Protein AF-A0A558H115-F1 (afdb_monomer)

InterPro domains:
  IPR007361 Domain of unknown function DUF427 [PF04248] (95-184)
  IPR038694 Superfamily of unknown function DUF427 [G3DSA:2.170.150.40] (82-189)

Radius of gyration: 27.38 Å; Cα contacts (8 Å, |Δi|>4): 405; chains: 1; bounding box: 115×67×37 Å

Nearest PDB structures (foldseek):
  3djm-assembly5_E  TM=9.074E-01  e=3.655E-09  Cereibacter sphaeroides 2.4.1
  5gkj-assembly1_B  TM=3.722E-01  e=6.200E+00  Thermococcus kodakarensis KOD1

pLDDT: mean 78.93, std 26.95, range [27.59, 98.88]

Organism: Paenarthrobacter nitroguajacolicus (NCBI:txid211146)

Solvent-accessible surface area (backbone atoms only — not comparable to full-atom values): 13847 Å² total; per-residue (Å²): 141,81,89,83,86,80,84,78,80,85,76,84,80,79,87,88,78,82,79,85,76,85,80,78,86,78,71,99,78,80,74,89,84,79,84,89,77,86,86,82,83,88,83,85,88,78,83,86,71,83,76,76,79,77,76,82,82,71,75,78,73,63,75,75,78,77,71,49,82,59,57,96,86,40,44,37,21,76,74,34,43,83,75,65,46,76,40,83,42,66,61,40,36,41,32,28,30,54,94,34,80,43,30,64,38,44,62,34,34,33,39,32,31,53,33,36,47,40,29,56,29,33,43,61,85,41,40,47,90,77,25,73,38,81,45,90,68,71,50,81,42,99,72,46,31,51,31,40,32,16,26,36,38,34,72,93,40,72,31,75,68,30,28,36,29,25,80,62,33,28,90,92,36,58,86,42,38,67,22,38,29,51,35,47,80,64,41,77,41,35,25,53,68,83,42,72,48,42,50,38,44,55,97,84,51,45,17,47,34,47,96,42,56,34,40,67,56,52,48,43,90,91,36,81,79,114

Sequence (226 aa):
MTSYSGSFPPGPEPPGRSGTPAIATRNPHDVDGTPGGPAPTSIPGRRWHHGVMVSLSGFPRSKRPHRIPPEPGQESVWDYPRPPRVEARSERILVRLGGHVIADTVDSVRVLETSHPPVYYLPFDAFAPGVLVPVDGATFCEYKGMAGYFDVAAGGLVASRAGWTYPEPSRGFEALRIRVALYPGRMDSCEVDGEQVTPQDGNFYGGWITRNIVGPFKGAPDTAGW

Secondary structure (DSSP, 8-state):
------PPPPPPPPPP---PPPPP---TT-PPP-PPPPP---------PPPP------SPPP----PPPPPTT-EETTSS-SS-EEEEE-SPEEEEETTEEEEEES-EEEEEETTEEEEEEEEGGGBPTTSEEEEEEEEEETTTEEEEEEEEEETTEEEEEEEEE-SSPPTT-GGGTTEEEE-GGGSSEEEETTEEPEEPSSSS---EE-TTEE-PPTTSTT-TT-

Structure (mmCIF, N/CA/C/O backbone):
data_AF-A0A558H115-F1
#
_entry.id   AF-A0A558H115-F1
#
loop_
_atom_site.group_PDB
_atom_site.id
_atom_site.type_symbol
_atom_site.label_atom_id
_atom_site.label_alt_id
_atom_site.label_comp_id
_atom_site.label_asym_id
_atom_site.label_entity_id
_atom_site.label_seq_id
_atom_site.pdbx_PDB_ins_code
_atom_site.Cartn_x
_atom_site.Cartn_y
_atom_site.Cartn_z
_atom_site.occupancy
_atom_site.B_iso_or_equiv
_atom_site.auth_seq_id
_atom_site.auth_comp_id
_atom_site.auth_asym_id
_atom_site.auth_atom_id
_atom_site.pdbx_PDB_model_num
ATOM 1 N N . MET A 1 1 ? -61.287 25.609 2.370 1.00 48.94 1 MET A N 1
ATOM 2 C CA . MET A 1 1 ? -60.105 25.838 1.512 1.00 48.94 1 MET A CA 1
ATOM 3 C C . MET A 1 1 ? -59.528 27.174 1.927 1.00 48.94 1 MET A C 1
ATOM 5 O O . MET A 1 1 ? -60.053 28.202 1.528 1.00 48.94 1 MET A O 1
ATOM 9 N N . THR A 1 2 ? -58.545 27.146 2.822 1.00 39.09 2 THR A N 1
ATOM 10 C CA . THR A 1 2 ? -57.959 28.351 3.415 1.00 39.09 2 THR A CA 1
ATOM 11 C C . THR A 1 2 ? -56.456 28.248 3.224 1.00 39.09 2 THR A C 1
ATOM 13 O O . THR A 1 2 ? -55.817 27.337 3.741 1.00 39.09 2 THR A O 1
ATOM 16 N N . SER A 1 3 ? -55.936 29.133 2.387 1.00 36.47 3 SER A N 1
ATOM 17 C CA . SER A 1 3 ? -54.528 29.326 2.061 1.00 36.47 3 SER A CA 1
ATOM 18 C C . SER A 1 3 ? -53.758 29.843 3.278 1.00 36.47 3 SER A C 1
ATOM 20 O O . SER A 1 3 ? -54.146 30.855 3.859 1.00 36.47 3 SER A O 1
ATOM 22 N N . TYR A 1 4 ? -52.664 29.168 3.640 1.00 34.19 4 TYR A N 1
ATOM 23 C CA . TYR A 1 4 ? -51.688 29.663 4.610 1.00 34.19 4 TYR A CA 1
ATOM 24 C C . TYR A 1 4 ? -50.372 29.945 3.885 1.00 34.19 4 TYR A C 1
ATOM 26 O O . TYR A 1 4 ? -49.637 29.036 3.501 1.00 34.19 4 TYR A O 1
ATOM 34 N N . SER A 1 5 ? -50.127 31.230 3.653 1.00 40.84 5 SER A N 1
ATOM 35 C CA . SER A 1 5 ? -48.890 31.786 3.115 1.00 40.84 5 SER A CA 1
ATOM 36 C C . SER A 1 5 ? -47.938 32.018 4.289 1.00 40.84 5 SER A C 1
ATOM 38 O O . SER A 1 5 ? -48.136 32.949 5.065 1.00 40.84 5 SER A O 1
ATOM 40 N N . GLY A 1 6 ? -46.937 31.154 4.456 1.00 35.00 6 GLY A N 1
ATOM 41 C CA . GLY A 1 6 ? -45.891 31.301 5.469 1.00 35.00 6 GLY A CA 1
ATOM 42 C C . GLY A 1 6 ? -44.573 31.721 4.829 1.00 35.00 6 GLY A C 1
ATOM 43 O O . GLY A 1 6 ? -43.848 30.878 4.308 1.00 35.00 6 GLY A O 1
ATOM 44 N N . SER A 1 7 ? -44.276 33.019 4.860 1.00 38.06 7 SER A N 1
ATOM 45 C CA . SER A 1 7 ? -42.970 33.580 4.506 1.00 38.06 7 SER A CA 1
ATOM 46 C C . SER A 1 7 ? -41.971 33.316 5.636 1.00 38.06 7 SER A C 1
ATOM 48 O O . SER A 1 7 ? -42.200 33.733 6.770 1.00 38.06 7 SER A O 1
ATOM 50 N N . PHE A 1 8 ? -40.860 32.645 5.334 1.00 39.16 8 PHE A N 1
ATOM 51 C CA . PHE A 1 8 ? -39.723 32.516 6.251 1.00 39.16 8 PHE A CA 1
ATOM 52 C C . PHE A 1 8 ? -38.853 33.787 6.202 1.00 39.16 8 PHE A C 1
ATOM 54 O O . PHE A 1 8 ? -38.634 34.319 5.110 1.00 39.16 8 PHE A O 1
ATOM 61 N N . PRO A 1 9 ? -38.339 34.288 7.341 1.00 39.78 9 PRO A N 1
ATOM 62 C CA . PRO A 1 9 ? -37.376 35.386 7.345 1.00 39.78 9 PRO A CA 1
ATOM 63 C C . PRO A 1 9 ? -36.003 34.914 6.826 1.00 39.78 9 PRO A C 1
ATOM 65 O O . PRO A 1 9 ? -35.629 33.762 7.066 1.00 39.78 9 PRO A O 1
ATOM 68 N N . PRO A 1 10 ? -35.227 35.775 6.138 1.00 42.84 10 PRO A N 1
ATOM 69 C CA . PRO A 1 10 ? -33.871 35.431 5.725 1.00 42.84 10 PRO A CA 1
ATOM 70 C C . PRO A 1 10 ? -32.965 35.258 6.952 1.00 42.84 10 PRO A C 1
ATOM 72 O O . PRO A 1 10 ? -32.992 36.065 7.882 1.00 42.84 10 PRO A O 1
ATOM 75 N N . GLY A 1 11 ? -32.174 34.182 6.952 1.00 38.16 11 GLY A N 1
ATOM 76 C CA . GLY A 1 11 ? -31.126 33.952 7.946 1.00 38.16 11 GLY A CA 1
ATOM 77 C C . GLY A 1 11 ? -30.010 35.004 7.851 1.00 38.16 11 GLY A C 1
ATOM 78 O O . GLY A 1 11 ? -29.878 35.663 6.818 1.00 38.16 11 GLY A O 1
ATOM 79 N N . PRO A 1 12 ? -29.217 35.193 8.919 1.00 40.44 12 PRO A N 1
ATOM 80 C CA . PRO A 1 12 ? -28.182 36.221 8.951 1.00 40.44 12 PRO A CA 1
ATOM 81 C C . PRO A 1 12 ? -27.082 35.950 7.914 1.00 40.44 12 PRO A C 1
ATOM 83 O O . PRO A 1 12 ? -26.610 34.820 7.777 1.00 40.44 12 PRO A O 1
ATOM 86 N N . GLU A 1 13 ? -26.664 37.003 7.205 1.00 40.25 13 GLU A N 1
ATOM 87 C CA . GLU A 1 13 ? -25.504 36.974 6.310 1.00 40.25 13 GLU A CA 1
ATOM 88 C C . GLU A 1 13 ? -24.218 36.600 7.071 1.00 40.25 13 GLU A C 1
ATOM 90 O O . GLU A 1 13 ? -24.002 37.069 8.195 1.00 40.25 13 GLU A O 1
ATOM 95 N N . PRO A 1 14 ? -23.325 35.794 6.468 1.00 41.41 14 PRO A N 1
ATOM 96 C CA . PRO A 1 14 ? -22.021 35.521 7.048 1.00 41.41 14 PRO A CA 1
ATOM 97 C C . PRO A 1 14 ? -21.125 36.772 6.982 1.00 41.41 14 PRO A C 1
ATOM 99 O O . PRO A 1 14 ? -21.129 37.488 5.977 1.00 41.41 14 PRO A O 1
ATOM 102 N N . PRO A 1 15 ? -20.306 37.041 8.014 1.00 39.84 15 PRO A N 1
ATOM 103 C CA . PRO A 1 15 ? -19.400 38.179 8.001 1.00 39.84 15 PRO A CA 1
ATOM 104 C C . PRO A 1 15 ? -18.315 38.002 6.932 1.00 39.84 15 PRO A C 1
ATOM 106 O O . PRO A 1 15 ? -17.507 37.075 6.979 1.00 39.84 15 PRO A O 1
ATOM 109 N N . GLY A 1 16 ? -18.265 38.944 5.991 1.00 35.97 16 GLY A N 1
ATOM 110 C CA . GLY A 1 16 ? -17.151 39.098 5.066 1.00 35.97 16 GLY A CA 1
ATOM 111 C C . GLY A 1 16 ? -15.905 39.626 5.775 1.00 35.97 16 GLY A C 1
ATOM 112 O O . GLY A 1 16 ? -15.948 40.687 6.396 1.00 35.97 16 GLY A O 1
ATOM 113 N N . ARG A 1 17 ? -14.786 38.904 5.648 1.00 34.62 17 ARG A N 1
ATOM 114 C CA . ARG A 1 17 ? -13.409 39.375 5.893 1.00 34.62 17 ARG A CA 1
ATOM 115 C C . ARG A 1 17 ? -12.468 38.551 5.011 1.00 34.62 17 ARG A C 1
ATOM 117 O O . ARG A 1 17 ? -12.425 37.336 5.120 1.00 34.62 17 ARG A O 1
ATOM 124 N N . SER A 1 18 ? -11.953 39.130 3.930 1.00 30.75 18 SER A N 1
ATOM 125 C CA . SER A 1 18 ? -10.760 39.991 3.859 1.00 30.75 18 SER A CA 1
ATOM 126 C C . SER A 1 18 ? -9.456 39.188 3.810 1.00 30.75 18 SER A C 1
ATOM 128 O O . SER A 1 18 ? -9.017 38.666 4.827 1.00 30.75 18 SER A O 1
ATOM 130 N N . GLY A 1 19 ? -8.832 39.189 2.628 1.00 28.88 19 GLY A N 1
ATOM 131 C CA . GLY A 1 19 ? -7.385 39.084 2.427 1.00 28.88 19 GLY A CA 1
ATOM 132 C C . GLY A 1 19 ? -6.728 37.766 2.825 1.00 28.88 19 GLY A C 1
ATOM 133 O O . GLY A 1 19 ? -6.305 37.597 3.960 1.00 28.88 19 GLY A O 1
ATOM 134 N N . THR A 1 20 ? -6.529 36.878 1.855 1.00 29.03 20 THR A N 1
ATOM 135 C CA . THR A 1 20 ? -5.533 35.805 1.942 1.00 29.03 20 THR A CA 1
ATOM 136 C C . THR A 1 20 ? -4.138 36.435 2.048 1.00 29.03 20 THR A C 1
ATOM 138 O O . THR A 1 20 ? -3.739 37.136 1.114 1.00 29.03 20 THR A O 1
ATOM 141 N N . PRO A 1 21 ? -3.355 36.224 3.120 1.00 28.52 21 PRO A N 1
ATOM 142 C CA . PRO A 1 21 ? -1.929 36.476 3.037 1.00 28.52 21 PRO A CA 1
ATOM 143 C C . PRO A 1 21 ? -1.299 35.321 2.247 1.00 28.52 21 PRO A C 1
ATOM 145 O O . PRO A 1 21 ? -1.552 34.149 2.522 1.00 28.52 21 PRO A O 1
ATOM 148 N N . ALA A 1 22 ? -0.501 35.655 1.236 1.00 31.16 22 ALA A N 1
ATOM 149 C CA . ALA A 1 22 ? 0.328 34.696 0.520 1.00 31.16 22 ALA A CA 1
ATOM 150 C C . ALA A 1 22 ? 1.252 33.976 1.519 1.00 31.16 22 ALA A C 1
ATOM 152 O O . ALA A 1 22 ? 2.079 34.614 2.171 1.00 31.16 22 ALA A O 1
ATOM 153 N N . ILE A 1 23 ? 1.103 32.656 1.660 1.00 29.67 23 ILE A N 1
ATOM 154 C CA . ILE A 1 23 ? 2.006 31.840 2.475 1.00 29.67 23 ILE A CA 1
ATOM 155 C C . ILE A 1 23 ? 3.185 31.428 1.599 1.00 29.67 23 ILE A C 1
ATOM 157 O O . ILE A 1 23 ? 3.039 30.741 0.591 1.00 29.67 23 ILE A O 1
ATOM 161 N N . ALA A 1 24 ? 4.357 31.909 2.002 1.00 27.62 24 ALA A N 1
ATOM 162 C CA . ALA A 1 24 ? 5.639 31.659 1.377 1.00 27.62 24 ALA A CA 1
ATOM 163 C C . ALA A 1 24 ? 6.012 30.167 1.415 1.00 27.62 24 ALA A C 1
ATOM 165 O O . ALA A 1 24 ? 6.112 29.557 2.480 1.00 27.62 24 ALA A O 1
ATOM 166 N N . THR A 1 25 ? 6.300 29.605 0.243 1.00 32.50 25 THR A N 1
ATOM 167 C CA . THR A 1 25 ? 7.155 28.426 0.070 1.00 32.50 25 THR A CA 1
ATOM 168 C C . THR A 1 25 ? 8.504 28.680 0.741 1.00 32.50 25 THR A C 1
ATOM 170 O O . THR A 1 25 ? 9.265 29.532 0.287 1.00 32.50 25 THR A O 1
ATOM 173 N N . ARG A 1 26 ? 8.822 27.941 1.809 1.00 31.78 26 ARG A N 1
ATOM 174 C CA . ARG A 1 26 ? 10.190 27.859 2.338 1.00 31.78 26 ARG A CA 1
ATOM 175 C C . ARG A 1 26 ? 10.886 26.635 1.750 1.00 31.78 26 ARG A C 1
ATOM 177 O O . ARG A 1 26 ? 10.450 25.507 1.960 1.00 31.78 26 ARG A O 1
ATOM 184 N N . ASN A 1 27 ? 11.961 26.890 1.006 1.00 35.19 27 ASN A N 1
ATOM 185 C CA . ASN A 1 27 ? 12.917 25.886 0.550 1.00 35.19 27 ASN A CA 1
ATOM 186 C C . ASN A 1 27 ? 13.790 25.436 1.739 1.00 35.19 27 ASN A C 1
ATOM 188 O O . ASN A 1 27 ? 14.220 26.295 2.506 1.00 35.19 27 ASN A O 1
ATOM 192 N N . PRO A 1 28 ? 14.145 24.148 1.893 1.00 34.62 28 PRO A N 1
ATOM 193 C CA . PRO A 1 28 ? 14.955 23.674 3.024 1.00 34.62 28 PRO A CA 1
ATOM 194 C C . PRO A 1 28 ? 16.463 23.999 2.934 1.00 34.62 28 PRO A C 1
ATOM 196 O O . PRO A 1 28 ? 17.271 23.305 3.546 1.00 34.62 28 PRO A O 1
ATOM 199 N N . HIS A 1 29 ? 16.866 25.021 2.173 1.00 35.56 29 HIS A N 1
ATOM 200 C CA . HIS A 1 29 ? 18.277 25.366 1.937 1.00 35.56 29 HIS A CA 1
ATOM 201 C C . HIS A 1 29 ? 18.669 26.783 2.384 1.00 35.56 29 HIS A C 1
ATOM 203 O O . HIS A 1 29 ? 19.666 27.311 1.901 1.00 35.56 29 HIS A O 1
ATOM 209 N N . ASP A 1 30 ? 17.948 27.378 3.333 1.00 29.89 30 ASP A N 1
ATOM 210 C CA . ASP A 1 30 ? 18.395 28.616 3.977 1.00 29.89 30 ASP A CA 1
ATOM 211 C C . ASP A 1 30 ? 19.167 28.285 5.261 1.00 29.89 30 ASP A C 1
ATOM 213 O O . ASP A 1 30 ? 18.592 27.965 6.300 1.00 29.89 30 ASP A O 1
ATOM 217 N N . VAL A 1 31 ? 20.496 28.325 5.154 1.00 39.00 31 VAL A N 1
ATOM 218 C CA . VAL A 1 31 ? 21.422 28.381 6.290 1.00 39.00 31 VAL A CA 1
ATOM 219 C C . VAL A 1 31 ? 21.625 29.841 6.694 1.00 39.00 31 VAL A C 1
ATOM 221 O O . VAL A 1 31 ? 21.874 30.697 5.845 1.00 39.00 31 VAL A O 1
ATOM 224 N N . ASP A 1 32 ? 21.501 30.110 7.994 1.00 33.31 32 ASP A N 1
ATOM 225 C CA . ASP A 1 32 ? 21.563 31.438 8.608 1.00 33.31 32 ASP A CA 1
ATOM 226 C C . ASP A 1 32 ? 22.822 32.230 8.209 1.00 33.31 32 ASP A C 1
ATOM 228 O O . ASP A 1 32 ? 23.958 31.826 8.469 1.00 33.31 32 ASP A O 1
ATOM 232 N N . GLY A 1 33 ? 22.603 33.400 7.605 1.00 27.59 33 GLY A N 1
ATOM 233 C CA . GLY A 1 33 ? 23.625 34.414 7.372 1.00 27.59 33 GLY A CA 1
ATOM 234 C C . GLY A 1 33 ? 23.664 35.426 8.517 1.00 27.59 33 GLY A C 1
ATOM 235 O O . GLY A 1 33 ? 22.673 36.101 8.786 1.00 27.59 33 GLY A O 1
ATOM 236 N N . THR A 1 34 ? 24.832 35.586 9.138 1.00 31.80 34 THR A N 1
ATOM 237 C CA . THR A 1 34 ? 25.137 36.673 10.090 1.00 31.80 34 THR A CA 1
ATOM 238 C C . THR A 1 34 ? 26.220 37.578 9.463 1.00 31.80 34 THR A C 1
ATOM 240 O O . THR A 1 34 ? 27.057 37.074 8.711 1.00 31.80 34 THR A O 1
ATOM 243 N N . PRO A 1 35 ? 26.184 38.913 9.676 1.00 33.00 35 PRO A N 1
ATOM 244 C CA . PRO A 1 35 ? 26.518 39.911 8.657 1.00 33.00 35 PRO A CA 1
ATOM 245 C C . PRO A 1 35 ? 28.004 40.238 8.479 1.00 33.00 35 PRO A C 1
ATOM 247 O O . PRO A 1 35 ? 28.828 40.072 9.376 1.00 33.00 35 PRO A O 1
ATOM 250 N N . GLY A 1 36 ? 28.301 40.801 7.304 1.00 28.88 36 GLY A N 1
ATOM 251 C CA . GLY A 1 36 ? 29.613 41.294 6.900 1.00 28.88 36 GLY A CA 1
ATOM 252 C C . GLY A 1 36 ? 30.160 42.438 7.760 1.00 28.88 36 GLY A C 1
ATOM 253 O O . GLY A 1 36 ? 29.479 43.427 8.026 1.00 28.88 36 GLY A O 1
ATOM 254 N N . GLY A 1 37 ? 31.437 42.306 8.124 1.00 29.92 37 GLY A N 1
ATOM 255 C CA . GLY A 1 37 ? 32.322 43.395 8.542 1.00 29.92 37 GLY A CA 1
ATOM 256 C C . GLY A 1 37 ? 33.277 43.790 7.401 1.00 29.92 37 GLY A C 1
ATOM 257 O O . GLY A 1 37 ? 33.509 42.983 6.497 1.00 29.92 37 GLY A O 1
ATOM 258 N N . PRO A 1 38 ? 33.807 45.027 7.392 1.00 33.84 38 PRO A N 1
ATOM 259 C CA . PRO A 1 38 ? 34.454 45.617 6.222 1.00 33.84 38 PRO A CA 1
ATOM 260 C C . PRO A 1 38 ? 35.859 45.061 5.943 1.00 33.84 38 PRO A C 1
ATOM 262 O O . PRO A 1 38 ? 36.593 44.655 6.843 1.00 33.84 38 PRO A O 1
ATOM 265 N N . ALA A 1 39 ? 36.227 45.089 4.662 1.00 34.44 39 ALA A N 1
ATOM 266 C CA . ALA A 1 39 ? 37.507 44.634 4.129 1.00 34.44 39 ALA A CA 1
ATOM 267 C C . ALA A 1 39 ? 38.699 45.498 4.583 1.00 34.44 39 ALA A C 1
ATOM 269 O O . ALA A 1 39 ? 38.600 46.727 4.552 1.00 34.44 39 ALA A O 1
ATOM 270 N N . PRO A 1 40 ? 39.866 44.887 4.858 1.00 35.88 40 PRO A N 1
ATOM 271 C CA . PRO A 1 40 ? 41.142 45.574 4.776 1.00 35.88 40 PRO A CA 1
ATOM 272 C C . PRO A 1 40 ? 41.937 45.174 3.522 1.00 35.88 40 PRO A C 1
ATOM 274 O O . PRO A 1 40 ? 42.075 44.012 3.142 1.00 35.88 40 PRO A O 1
ATOM 277 N N . THR A 1 41 ? 42.474 46.214 2.901 1.00 31.17 41 THR A N 1
ATOM 278 C CA . THR A 1 41 ? 43.444 46.274 1.808 1.00 31.17 41 THR A CA 1
ATOM 279 C C . THR A 1 41 ? 44.769 45.543 2.079 1.00 31.17 41 THR A C 1
ATOM 281 O O . THR A 1 41 ? 45.344 45.678 3.150 1.00 31.17 41 THR A O 1
ATOM 284 N N . SER A 1 42 ? 45.268 44.877 1.027 1.00 32.84 42 SER A N 1
ATOM 285 C CA . SER A 1 42 ? 46.672 44.650 0.618 1.00 32.84 42 SER A CA 1
ATOM 286 C C . SER A 1 42 ? 47.749 44.347 1.677 1.00 32.84 42 SER A C 1
ATOM 288 O O . SER A 1 42 ? 48.198 45.246 2.382 1.00 32.84 42 SER A O 1
ATOM 290 N N . ILE A 1 43 ? 48.310 43.127 1.630 1.00 37.09 43 ILE A N 1
ATOM 291 C CA . ILE A 1 43 ? 49.730 42.855 1.944 1.00 37.09 43 ILE A CA 1
ATOM 292 C C . ILE A 1 43 ? 50.298 41.875 0.891 1.00 37.09 43 ILE A C 1
ATOM 294 O O . ILE A 1 43 ? 49.650 40.870 0.588 1.00 37.09 43 ILE A O 1
ATOM 298 N N . PRO A 1 44 ? 51.486 42.145 0.309 1.00 34.31 44 PRO A N 1
ATOM 299 C CA . PRO A 1 44 ? 52.014 41.427 -0.846 1.00 34.31 44 PRO A CA 1
ATOM 300 C C . PRO A 1 44 ? 52.806 40.163 -0.482 1.00 34.31 44 PRO A C 1
ATOM 302 O O . PRO A 1 44 ? 53.461 40.079 0.553 1.00 34.31 44 PRO A O 1
ATOM 305 N N . GLY A 1 45 ? 52.835 39.231 -1.438 1.00 38.78 45 GLY A N 1
ATOM 306 C CA . GLY A 1 45 ? 53.958 38.320 -1.646 1.00 38.78 45 GLY A CA 1
ATOM 307 C C . GLY A 1 45 ? 53.955 37.039 -0.819 1.00 38.78 45 GLY A C 1
ATOM 308 O O . GLY A 1 45 ? 54.674 36.941 0.169 1.00 38.78 45 GLY A O 1
ATOM 309 N N . ARG A 1 46 ? 53.290 35.987 -1.318 1.00 35.47 46 ARG A N 1
ATOM 310 C CA . ARG A 1 46 ? 53.772 34.610 -1.126 1.00 35.47 46 ARG A CA 1
ATOM 311 C C . ARG A 1 46 ? 53.634 33.790 -2.407 1.00 35.47 46 ARG A C 1
ATOM 313 O O . ARG A 1 46 ? 52.671 33.888 -3.155 1.00 35.47 46 ARG A O 1
ATOM 320 N N . ARG A 1 47 ? 54.703 33.038 -2.637 1.00 35.00 47 ARG A N 1
ATOM 321 C CA . ARG A 1 47 ? 55.033 32.159 -3.758 1.00 35.00 47 ARG A CA 1
ATOM 322 C C . ARG A 1 47 ? 53.927 31.128 -4.004 1.00 35.00 47 ARG A C 1
ATOM 324 O O . ARG A 1 47 ? 53.522 30.439 -3.072 1.00 35.00 47 ARG A O 1
ATOM 331 N N . TRP A 1 48 ? 53.511 30.971 -5.258 1.00 30.50 48 TRP A N 1
ATOM 332 C CA . TRP A 1 48 ? 52.659 29.865 -5.691 1.00 30.50 48 TRP A CA 1
ATOM 333 C C . TRP A 1 48 ? 53.435 28.546 -5.579 1.00 30.50 48 TRP A C 1
ATOM 335 O O . TRP A 1 48 ? 54.311 28.254 -6.394 1.00 30.50 48 TRP A O 1
ATOM 345 N N . HIS A 1 49 ? 53.129 27.747 -4.558 1.00 38.50 49 HIS A N 1
ATOM 346 C CA . HIS A 1 49 ? 53.437 26.322 -4.573 1.00 38.50 49 HIS A CA 1
ATOM 347 C C . HIS A 1 49 ? 52.330 25.620 -5.357 1.00 38.50 49 HIS A C 1
ATOM 349 O O . HIS A 1 49 ? 51.150 25.887 -5.146 1.00 38.50 49 HIS A O 1
ATOM 355 N N . HIS A 1 50 ? 52.730 24.777 -6.308 1.00 36.44 50 HIS A N 1
ATOM 356 C CA . HIS A 1 50 ? 51.830 24.022 -7.169 1.00 36.44 50 HIS A CA 1
ATOM 357 C C . HIS A 1 50 ? 50.834 23.247 -6.301 1.00 36.44 50 HIS A C 1
ATOM 359 O O . HIS A 1 50 ? 51.234 22.394 -5.507 1.00 36.44 50 HIS A O 1
ATOM 365 N N . GLY A 1 51 ? 49.549 23.584 -6.429 1.00 32.19 51 GLY A N 1
ATOM 366 C CA . GLY A 1 51 ? 48.469 22.866 -5.774 1.00 32.19 51 GLY A CA 1
ATOM 367 C C . GLY A 1 51 ? 48.503 21.411 -6.216 1.00 32.19 51 GLY A C 1
ATOM 368 O O . GLY A 1 51 ? 48.337 21.106 -7.396 1.00 32.19 51 GLY A O 1
ATOM 369 N N . VAL A 1 52 ? 48.742 20.519 -5.260 1.00 37.66 52 VAL A N 1
ATOM 370 C CA . VAL A 1 52 ? 48.455 19.099 -5.416 1.00 37.66 52 VAL A CA 1
ATOM 371 C C . VAL A 1 52 ? 46.974 18.998 -5.757 1.00 37.66 52 VAL A C 1
ATOM 373 O O . VAL A 1 52 ? 46.116 19.419 -4.983 1.00 37.66 52 VAL A O 1
ATOM 376 N N . MET A 1 53 ? 46.680 18.469 -6.940 1.00 33.16 53 MET A N 1
ATOM 377 C CA . MET A 1 53 ? 45.342 18.041 -7.311 1.00 33.16 53 MET A CA 1
ATOM 378 C C . MET A 1 53 ? 44.951 16.936 -6.328 1.00 33.16 53 MET A C 1
ATOM 380 O O . MET A 1 53 ? 45.412 15.801 -6.440 1.00 33.16 53 MET A O 1
ATOM 384 N N . VAL A 1 54 ? 44.162 17.279 -5.309 1.00 34.97 54 VAL A N 1
ATOM 385 C CA . VAL A 1 54 ? 43.562 16.280 -4.429 1.00 34.97 54 VAL A CA 1
ATOM 386 C C . VAL A 1 54 ? 42.553 15.532 -5.285 1.00 34.97 54 VAL A C 1
ATOM 388 O O . VAL A 1 54 ? 41.459 16.018 -5.559 1.00 34.97 54 VAL A O 1
ATOM 391 N N . SER A 1 55 ? 42.962 14.360 -5.764 1.00 39.03 55 SER A N 1
ATOM 392 C CA . SER A 1 55 ? 42.053 13.363 -6.306 1.00 39.03 55 SER A CA 1
ATOM 393 C C . SER A 1 55 ? 40.997 13.081 -5.238 1.00 39.03 55 SER A C 1
ATOM 395 O O . SER A 1 55 ? 41.279 12.407 -4.248 1.00 39.03 55 SER A O 1
ATOM 397 N N . LEU A 1 56 ? 39.776 13.591 -5.422 1.00 42.19 56 LEU A N 1
ATOM 398 C CA . LEU A 1 56 ? 38.593 13.180 -4.658 1.00 42.19 56 LEU A CA 1
ATOM 399 C C . LEU A 1 56 ? 38.158 11.776 -5.114 1.00 42.19 56 LEU A C 1
ATOM 401 O O . LEU A 1 56 ? 37.023 11.530 -5.512 1.00 42.19 56 LEU A O 1
ATOM 405 N N . SER A 1 57 ? 39.085 10.827 -5.086 1.00 48.78 57 SER A N 1
ATOM 406 C CA . SER A 1 57 ? 38.803 9.404 -5.203 1.00 48.78 57 SER A CA 1
ATOM 407 C C . SER A 1 57 ? 38.369 8.914 -3.826 1.00 48.78 57 SER A C 1
ATOM 409 O O . SER A 1 57 ? 39.196 8.466 -3.037 1.00 48.78 57 SER A O 1
ATOM 411 N N . GLY A 1 58 ? 37.079 9.063 -3.514 1.00 41.47 58 GLY A N 1
ATOM 412 C CA . GLY A 1 58 ? 36.585 8.686 -2.190 1.00 41.47 58 GLY A CA 1
ATOM 413 C C . GLY A 1 58 ? 35.086 8.798 -1.935 1.00 41.47 58 GLY A C 1
ATOM 414 O O . GLY A 1 58 ? 34.703 8.784 -0.774 1.00 41.47 58 GLY A O 1
ATOM 415 N N . PH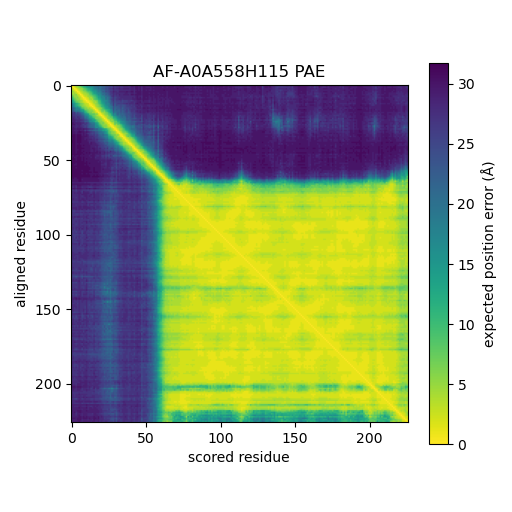E A 1 59 ? 34.218 8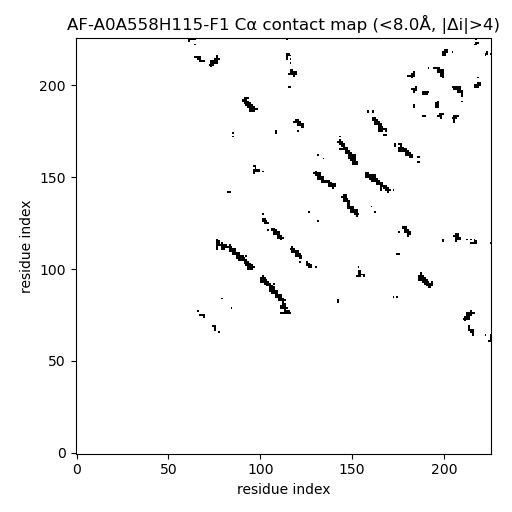.885 -2.949 1.00 45.72 59 PHE A N 1
ATOM 416 C CA . PHE A 1 59 ? 32.828 8.488 -2.707 1.00 45.72 59 PHE A CA 1
ATOM 417 C C . PHE A 1 59 ? 32.785 6.957 -2.726 1.00 45.72 59 PHE A C 1
ATOM 419 O O . PHE A 1 59 ? 33.186 6.371 -3.741 1.00 45.72 59 PHE A O 1
ATOM 426 N N . PRO A 1 60 ? 32.361 6.281 -1.640 1.00 49.62 60 PRO A N 1
ATOM 427 C CA . PRO A 1 60 ? 32.193 4.838 -1.674 1.00 49.62 60 PRO A CA 1
ATOM 428 C C . PRO A 1 60 ? 31.232 4.522 -2.818 1.00 49.62 60 PRO A C 1
ATOM 430 O O . PRO A 1 60 ? 30.107 5.019 -2.854 1.00 49.62 60 PRO A O 1
ATOM 433 N N . ARG A 1 61 ? 31.694 3.734 -3.798 1.00 52.91 61 ARG A N 1
ATOM 434 C CA . ARG A 1 61 ? 30.805 3.193 -4.829 1.00 52.91 61 ARG A CA 1
ATOM 435 C C . ARG A 1 61 ? 29.670 2.500 -4.085 1.00 52.91 61 ARG A C 1
ATOM 437 O O . ARG A 1 61 ? 29.962 1.613 -3.280 1.00 52.91 61 ARG A O 1
ATOM 444 N N . SER A 1 62 ? 28.418 2.908 -4.324 1.00 57.47 62 SER A N 1
ATOM 445 C CA . SER A 1 62 ? 27.285 2.194 -3.739 1.00 57.47 62 SER A CA 1
ATOM 446 C C . SER A 1 62 ? 27.458 0.724 -4.110 1.00 57.47 62 SER A C 1
ATOM 448 O O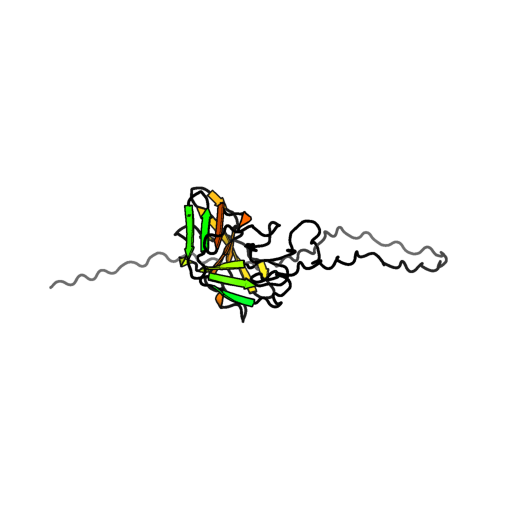 . SER A 1 62 ? 27.685 0.377 -5.278 1.00 57.47 62 SER A O 1
ATOM 450 N N . LYS A 1 63 ? 27.525 -0.142 -3.094 1.00 62.78 63 LYS A N 1
ATOM 451 C CA . LYS A 1 63 ? 27.633 -1.576 -3.337 1.00 62.78 63 LYS A CA 1
ATOM 452 C C . LYS A 1 63 ? 26.359 -1.947 -4.069 1.00 62.78 63 LYS A C 1
ATOM 454 O O . LYS A 1 63 ? 25.282 -1.884 -3.484 1.00 62.78 63 LYS A O 1
ATOM 459 N N . ARG A 1 64 ? 26.483 -2.280 -5.357 1.00 69.25 64 ARG A N 1
ATOM 460 C CA . ARG A 1 64 ? 25.352 -2.810 -6.111 1.00 69.25 64 ARG A CA 1
ATOM 461 C C . ARG A 1 64 ? 24.819 -4.014 -5.330 1.00 69.25 64 ARG A C 1
ATOM 463 O O . ARG A 1 64 ? 25.628 -4.874 -4.971 1.00 69.25 64 ARG A O 1
ATOM 470 N N . PRO A 1 65 ? 23.513 -4.066 -5.044 1.00 77.94 65 PRO A N 1
ATOM 471 C CA . PRO A 1 65 ? 22.936 -5.172 -4.302 1.00 77.94 65 PRO A CA 1
ATOM 472 C C . PRO A 1 65 ? 23.222 -6.483 -5.022 1.00 77.94 65 PRO A C 1
ATOM 474 O O . PRO A 1 65 ? 23.058 -6.583 -6.243 1.00 77.94 65 PRO A O 1
ATOM 477 N N . HIS A 1 66 ? 23.650 -7.490 -4.265 1.00 82.19 66 HIS A N 1
ATOM 478 C CA . HIS A 1 66 ? 23.726 -8.846 -4.784 1.00 82.19 66 HIS A CA 1
ATOM 479 C C . HIS A 1 66 ? 22.303 -9.402 -4.836 1.00 82.19 66 HIS A C 1
ATOM 481 O O . HIS A 1 66 ? 21.701 -9.675 -3.800 1.00 82.19 66 HIS A O 1
ATOM 487 N N . ARG A 1 67 ? 21.740 -9.475 -6.045 1.00 88.25 67 ARG A N 1
ATOM 488 C CA . ARG A 1 67 ? 20.367 -9.936 -6.271 1.00 88.25 67 ARG A CA 1
ATOM 489 C C . ARG A 1 67 ? 20.246 -11.404 -5.879 1.00 88.25 67 ARG A C 1
ATOM 491 O O . ARG A 1 67 ? 21.085 -12.203 -6.288 1.00 88.25 67 ARG A O 1
ATOM 498 N N . ILE A 1 68 ? 19.202 -11.743 -5.130 1.00 88.56 68 ILE A N 1
ATOM 499 C CA . ILE A 1 68 ? 18.871 -13.136 -4.830 1.00 88.56 68 ILE A CA 1
ATOM 500 C C . ILE A 1 68 ? 18.090 -13.678 -6.040 1.00 88.56 68 ILE A C 1
ATOM 502 O O . ILE A 1 68 ? 17.078 -13.071 -6.405 1.00 88.56 68 ILE A O 1
ATOM 506 N N . PRO A 1 69 ? 18.548 -14.757 -6.703 1.00 90.56 69 PRO A N 1
ATOM 507 C CA . PRO A 1 69 ? 17.791 -15.376 -7.788 1.00 90.56 69 PRO A CA 1
ATOM 508 C C . PRO A 1 69 ? 16.442 -15.905 -7.273 1.00 90.56 69 PRO A C 1
ATOM 510 O O . PRO A 1 69 ? 16.439 -16.591 -6.251 1.00 90.56 69 PRO A O 1
ATOM 513 N N . PRO A 1 70 ? 15.311 -15.609 -7.939 1.00 94.44 70 PRO A N 1
ATOM 514 C CA . PRO A 1 70 ? 14.014 -16.134 -7.524 1.00 94.44 70 PRO A CA 1
ATOM 515 C C . PRO A 1 70 ? 13.892 -17.633 -7.838 1.00 94.44 70 PRO A C 1
ATOM 517 O O . PRO A 1 70 ? 14.329 -18.096 -8.895 1.00 94.44 70 PRO A O 1
ATOM 520 N N . GLU A 1 71 ? 13.261 -18.385 -6.939 1.00 95.62 71 GLU A N 1
ATOM 521 C CA . GLU A 1 71 ? 12.821 -19.762 -7.186 1.00 95.62 71 GLU A CA 1
ATOM 522 C C . GLU A 1 71 ? 11.529 -19.788 -8.033 1.00 95.62 71 GLU A C 1
ATOM 524 O O . GLU A 1 71 ? 10.859 -18.759 -8.187 1.00 95.62 71 GLU A O 1
ATOM 529 N N . PRO A 1 72 ? 11.128 -20.943 -8.604 1.00 95.50 72 PRO A N 1
ATOM 530 C CA . PRO A 1 72 ? 9.861 -21.055 -9.321 1.00 95.50 72 PRO A CA 1
ATOM 531 C C . PRO A 1 72 ? 8.667 -20.574 -8.483 1.00 95.50 72 PRO A C 1
ATOM 533 O O . PRO A 1 72 ? 8.448 -21.036 -7.367 1.00 95.50 72 PRO A O 1
ATOM 536 N N . GLY A 1 73 ? 7.878 -19.655 -9.044 1.00 93.94 73 GLY A N 1
ATOM 537 C CA . GLY A 1 73 ? 6.734 -19.044 -8.358 1.00 93.94 73 GLY A CA 1
ATOM 538 C C . GLY A 1 73 ? 7.075 -17.813 -7.513 1.00 93.94 73 GLY A C 1
ATOM 539 O O . GLY A 1 73 ? 6.162 -17.222 -6.938 1.00 93.94 73 GLY A O 1
ATOM 540 N N . GLN A 1 74 ? 8.346 -17.403 -7.457 1.00 97.38 74 GLN A N 1
ATOM 541 C CA . GLN A 1 74 ? 8.772 -16.163 -6.813 1.00 97.38 74 GLN A CA 1
ATOM 542 C C . GLN A 1 74 ? 9.001 -15.030 -7.824 1.00 97.38 74 GLN A C 1
ATOM 544 O O . GLN A 1 74 ? 9.351 -15.248 -8.984 1.00 97.38 74 GLN A O 1
ATOM 549 N N . GLU A 1 75 ? 8.838 -13.800 -7.350 1.00 97.12 75 GLU A N 1
ATOM 550 C CA . GLU A 1 75 ? 9.094 -12.553 -8.060 1.00 97.12 75 GLU A CA 1
ATOM 551 C C . GLU A 1 75 ? 10.265 -11.824 -7.380 1.00 97.12 75 GLU A C 1
ATOM 553 O O . GLU A 1 75 ? 10.254 -11.616 -6.163 1.00 97.12 75 GLU A O 1
ATOM 558 N N . SER A 1 76 ? 11.277 -11.400 -8.145 1.00 96.88 76 SER A N 1
ATOM 559 C CA . SER A 1 76 ? 12.331 -10.535 -7.605 1.00 96.88 76 SER A CA 1
ATOM 560 C C . SER A 1 76 ? 11.924 -9.069 -7.698 1.00 96.88 76 SER A C 1
ATOM 562 O O . SER A 1 76 ? 11.582 -8.571 -8.773 1.00 96.88 76 SER A O 1
ATOM 564 N N . VAL A 1 77 ? 12.084 -8.323 -6.602 1.00 96.69 77 VAL A N 1
ATOM 565 C CA . VAL A 1 77 ? 11.857 -6.865 -6.597 1.00 96.69 77 VAL A CA 1
ATOM 566 C C . VAL A 1 77 ? 12.788 -6.112 -7.549 1.00 96.69 77 VAL A C 1
ATOM 568 O O . VAL A 1 77 ? 12.549 -4.954 -7.884 1.00 96.69 77 VAL A O 1
ATOM 571 N N . TRP A 1 78 ? 13.876 -6.745 -7.986 1.00 95.62 78 TRP A N 1
ATOM 572 C CA . TRP A 1 78 ? 14.845 -6.168 -8.914 1.00 95.62 78 TRP A CA 1
ATOM 573 C C . TRP A 1 78 ? 14.438 -6.276 -10.385 1.00 95.62 78 TRP A C 1
ATOM 575 O O . TRP A 1 78 ? 15.074 -5.627 -11.222 1.00 95.62 78 TRP A O 1
ATOM 585 N N . ASP A 1 79 ? 13.388 -7.045 -10.674 1.00 96.19 79 ASP A N 1
ATOM 586 C CA . ASP A 1 79 ? 12.801 -7.199 -12.009 1.00 96.19 79 ASP A CA 1
ATOM 587 C C . ASP A 1 79 ? 11.556 -6.312 -12.193 1.00 96.19 79 ASP A C 1
ATOM 589 O O . ASP A 1 79 ? 11.029 -6.165 -13.299 1.00 96.19 79 ASP A O 1
ATOM 593 N N . TYR A 1 80 ? 11.095 -5.662 -11.120 1.00 97.38 80 TYR A N 1
ATOM 594 C CA . TYR A 1 80 ? 10.052 -4.644 -11.196 1.00 97.38 80 TYR A CA 1
ATOM 595 C C . TYR A 1 80 ? 10.543 -3.398 -11.941 1.00 97.38 80 TYR A C 1
ATOM 597 O O . TYR A 1 80 ? 11.724 -3.049 -11.852 1.00 97.38 80 TYR A O 1
ATOM 605 N N . PRO A 1 81 ? 9.656 -2.700 -12.670 1.00 96.50 81 PRO A N 1
ATOM 606 C CA . PRO A 1 81 ? 10.054 -1.601 -13.534 1.00 96.50 81 PRO A CA 1
ATOM 607 C C . PRO A 1 81 ? 10.235 -0.284 -12.769 1.00 96.50 81 PRO A C 1
ATOM 609 O O . PRO A 1 81 ? 9.747 -0.097 -11.651 1.00 96.50 81 PRO A O 1
ATOM 612 N N . ARG A 1 82 ? 10.897 0.662 -13.440 1.00 93.25 82 ARG A N 1
ATOM 613 C CA . ARG A 1 82 ? 10.769 2.104 -13.201 1.00 93.25 82 ARG A CA 1
ATOM 614 C C . ARG A 1 82 ? 10.539 2.797 -14.553 1.00 93.25 82 ARG A C 1
ATOM 616 O O . ARG A 1 82 ? 11.397 2.635 -15.421 1.00 93.25 82 ARG A O 1
ATOM 623 N N . PRO A 1 83 ? 9.436 3.544 -14.767 1.00 95.25 83 PRO A N 1
ATOM 624 C CA . PRO A 1 83 ? 8.382 3.893 -13.805 1.00 95.25 83 PRO A CA 1
ATOM 625 C C . PRO A 1 83 ? 7.647 2.686 -13.188 1.00 95.25 83 PRO A C 1
ATOM 627 O O . PRO A 1 83 ? 7.620 1.624 -13.814 1.00 95.25 83 PRO A O 1
ATOM 630 N N . PRO A 1 84 ? 7.086 2.826 -11.971 1.00 97.50 84 PRO A N 1
ATOM 631 C CA . PRO A 1 84 ? 6.363 1.748 -11.303 1.00 97.50 84 PRO A CA 1
ATOM 632 C C . PRO A 1 84 ? 5.172 1.255 -12.120 1.00 97.50 84 PRO A C 1
ATOM 634 O O . PRO A 1 84 ? 4.544 2.024 -12.849 1.00 97.50 84 PRO A O 1
ATOM 637 N N . ARG A 1 85 ? 4.829 -0.021 -11.954 1.00 97.88 85 ARG A N 1
ATOM 638 C CA . ARG A 1 85 ? 3.669 -0.641 -12.605 1.00 97.88 85 ARG A CA 1
ATOM 639 C C . ARG A 1 85 ? 2.567 -0.898 -11.589 1.00 97.88 85 ARG A C 1
ATOM 641 O O . ARG A 1 85 ? 2.845 -1.333 -10.476 1.00 97.88 85 ARG A O 1
ATOM 648 N N . VAL A 1 86 ? 1.326 -0.642 -11.986 1.00 98.38 86 VAL A N 1
ATOM 649 C CA . VAL A 1 86 ? 0.130 -0.941 -11.191 1.00 98.38 86 VAL A CA 1
ATOM 650 C C . VAL A 1 86 ? -0.521 -2.204 -11.738 1.00 98.38 86 VAL A C 1
ATOM 652 O O . VAL A 1 86 ? -0.678 -2.339 -12.951 1.00 98.38 86 VAL A O 1
ATOM 655 N N . GLU A 1 87 ? -0.898 -3.125 -10.858 1.00 98.38 87 GLU A N 1
ATOM 656 C CA . GLU A 1 87 ? -1.548 -4.382 -11.230 1.00 98.38 87 GLU A CA 1
ATOM 657 C C . GLU A 1 87 ? -2.789 -4.607 -10.365 1.00 98.38 87 GLU A C 1
ATOM 659 O O . GLU A 1 87 ? -2.707 -4.547 -9.139 1.00 98.38 87 GLU A O 1
ATOM 664 N N . ALA A 1 88 ? -3.932 -4.879 -10.999 1.00 98.44 88 ALA A N 1
ATOM 665 C CA . ALA A 1 88 ? -5.138 -5.304 -10.295 1.00 98.44 88 ALA A CA 1
ATOM 666 C C . ALA A 1 88 ? -4.955 -6.708 -9.714 1.00 98.44 88 ALA A C 1
ATOM 668 O O . ALA A 1 88 ? -4.286 -7.563 -10.312 1.00 98.44 88 ALA A O 1
ATOM 669 N N . ARG A 1 89 ? -5.524 -6.922 -8.535 1.00 98.31 89 ARG A N 1
ATOM 670 C CA . ARG A 1 89 ? -5.316 -8.106 -7.712 1.00 98.31 89 ARG A CA 1
ATOM 671 C C . ARG A 1 89 ? -6.630 -8.534 -7.072 1.00 98.31 89 ARG A C 1
ATOM 673 O O . ARG A 1 89 ? -7.475 -7.691 -6.776 1.00 98.31 89 ARG A O 1
ATOM 680 N N . SER A 1 90 ? -6.795 -9.847 -6.947 1.00 98.12 90 SER A N 1
ATOM 681 C CA . SER A 1 90 ? -8.029 -10.494 -6.480 1.00 98.12 90 SER A CA 1
ATOM 682 C C . SER A 1 90 ? -7.824 -11.377 -5.251 1.00 98.12 90 SER A C 1
ATOM 684 O O . SER A 1 90 ? -8.763 -12.013 -4.778 1.00 98.12 90 SER A O 1
ATOM 686 N N . GLU A 1 91 ? -6.587 -11.445 -4.769 1.00 98.12 91 GLU A N 1
ATOM 687 C CA . GLU A 1 91 ? -6.216 -12.041 -3.497 1.00 98.12 91 GLU A CA 1
ATOM 688 C C . GLU A 1 91 ? -6.973 -11.336 -2.366 1.00 98.12 91 GLU A C 1
ATOM 690 O O . GLU A 1 91 ? -7.161 -10.112 -2.383 1.00 98.12 91 GLU A O 1
ATOM 695 N N . ARG A 1 92 ? -7.401 -12.101 -1.363 1.00 98.69 92 ARG A N 1
ATOM 696 C CA . ARG A 1 92 ? -8.061 -11.546 -0.186 1.00 98.69 92 ARG A CA 1
ATOM 697 C C . ARG A 1 92 ? -7.039 -10.833 0.686 1.00 98.69 92 ARG A C 1
ATOM 699 O O . ARG A 1 92 ? -6.114 -11.453 1.203 1.00 98.69 92 ARG A O 1
ATOM 706 N N . ILE A 1 93 ? -7.256 -9.546 0.903 1.00 98.88 93 ILE A N 1
ATOM 707 C CA . ILE A 1 93 ? -6.499 -8.722 1.831 1.00 98.88 93 ILE A CA 1
ATOM 708 C C . ILE A 1 93 ? -7.282 -8.587 3.130 1.00 98.88 93 ILE A C 1
ATOM 710 O O . ILE A 1 93 ? -8.423 -8.126 3.117 1.00 98.88 93 ILE A O 1
ATOM 714 N N . LEU A 1 94 ? -6.650 -8.945 4.247 1.00 98.81 94 LEU A N 1
ATOM 715 C CA . LEU A 1 94 ? -7.200 -8.765 5.590 1.00 98.81 94 LEU A CA 1
ATOM 716 C C . LEU A 1 94 ? -6.241 -7.912 6.422 1.00 98.81 94 LEU A C 1
ATOM 718 O O . LEU A 1 94 ? -5.048 -8.205 6.489 1.00 98.81 94 LEU A O 1
ATOM 722 N N . VAL A 1 95 ? -6.750 -6.860 7.062 1.00 98.88 95 VAL A N 1
ATOM 723 C CA . VAL A 1 95 ? -5.944 -5.961 7.902 1.00 98.88 95 VAL A CA 1
ATOM 724 C C . VAL A 1 95 ? -6.566 -5.815 9.280 1.00 98.88 95 VAL A C 1
ATOM 726 O O . VAL A 1 95 ? -7.781 -5.622 9.402 1.00 98.88 95 VAL A O 1
ATOM 729 N N . ARG A 1 96 ? -5.730 -5.866 10.321 1.00 98.88 96 ARG A N 1
ATOM 730 C CA . ARG A 1 96 ? -6.143 -5.710 11.718 1.00 98.88 96 ARG A CA 1
ATOM 731 C C . ARG A 1 96 ? -5.401 -4.585 12.431 1.00 98.88 96 ARG A C 1
ATOM 733 O O . ARG A 1 96 ? -4.204 -4.399 12.232 1.00 98.88 96 ARG A O 1
ATOM 740 N N . LEU A 1 97 ? -6.117 -3.874 13.299 1.00 98.75 97 LEU A N 1
ATOM 741 C CA . LEU A 1 97 ? -5.562 -2.890 14.230 1.00 98.75 97 LEU A CA 1
ATOM 742 C C . LEU A 1 97 ? -6.411 -2.841 15.504 1.00 98.75 97 LEU A C 1
ATOM 744 O O . LEU A 1 97 ? -7.645 -2.877 15.439 1.00 98.75 97 LEU A O 1
ATOM 748 N N . GLY A 1 98 ? -5.760 -2.754 16.664 1.00 97.69 98 GLY A N 1
ATOM 749 C CA . GLY A 1 98 ? -6.444 -2.737 17.957 1.00 97.69 98 GLY A CA 1
ATOM 750 C C . GLY A 1 98 ? -7.324 -3.968 18.171 1.00 97.69 98 GLY A C 1
ATOM 751 O O . GLY A 1 98 ? -8.410 -3.847 18.734 1.00 97.69 98 GLY A O 1
ATOM 752 N N . GLY A 1 99 ? -6.919 -5.130 17.648 1.00 97.69 99 GLY A N 1
ATOM 753 C CA . GLY A 1 99 ? -7.676 -6.385 17.710 1.00 97.69 99 GLY A CA 1
ATOM 754 C C . GLY A 1 99 ? -8.893 -6.479 16.777 1.00 97.69 99 GLY A C 1
ATOM 755 O O . GLY A 1 99 ? -9.570 -7.509 16.771 1.00 97.69 99 GLY A O 1
ATOM 756 N N . HIS A 1 100 ? -9.176 -5.455 15.967 1.00 98.31 100 HIS A N 1
ATOM 757 C CA . HIS A 1 100 ? -10.332 -5.418 15.064 1.00 98.31 100 HIS A CA 1
ATOM 758 C C . HIS A 1 100 ? -9.901 -5.609 13.613 1.00 98.31 100 HIS A C 1
ATOM 760 O O . HIS A 1 100 ? -8.842 -5.133 13.218 1.00 98.31 100 HIS A O 1
ATOM 766 N N . VAL A 1 101 ? -10.737 -6.267 12.803 1.00 98.62 101 VAL A N 1
ATOM 767 C CA . VAL A 1 101 ? -10.593 -6.220 11.340 1.00 98.62 101 VAL A CA 1
ATOM 768 C C . VAL A 1 101 ? -10.982 -4.821 10.883 1.00 98.62 101 VAL A C 1
ATOM 770 O O . VAL A 1 101 ? -12.122 -4.407 11.086 1.00 98.62 101 VAL A O 1
ATOM 773 N N . ILE A 1 102 ? -10.032 -4.101 10.292 1.00 98.69 102 ILE A N 1
ATOM 774 C CA . ILE A 1 102 ? -10.249 -2.737 9.802 1.00 98.69 102 ILE A CA 1
ATOM 775 C C . ILE A 1 102 ? -10.468 -2.679 8.293 1.00 98.69 102 ILE A C 1
ATOM 777 O O . ILE A 1 102 ? -11.081 -1.724 7.825 1.00 98.69 102 ILE A O 1
ATOM 781 N N . ALA A 1 103 ? -9.990 -3.689 7.560 1.00 98.75 103 ALA A N 1
ATOM 782 C CA . ALA A 1 103 ? -10.252 -3.879 6.140 1.00 98.75 103 ALA A CA 1
ATOM 783 C C . ALA A 1 103 ? -10.276 -5.374 5.783 1.00 98.75 103 ALA A C 1
ATOM 785 O O . ALA A 1 103 ? -9.447 -6.141 6.279 1.00 98.75 103 ALA A O 1
ATOM 786 N N . ASP A 1 104 ? -11.217 -5.767 4.924 1.00 98.56 104 ASP A N 1
ATOM 787 C CA . ASP A 1 104 ? -11.357 -7.118 4.364 1.00 98.56 104 ASP A CA 1
ATOM 788 C C . ASP A 1 104 ? -11.892 -6.999 2.935 1.00 98.56 104 ASP A C 1
ATOM 790 O O . ASP A 1 104 ? -13.023 -6.555 2.725 1.00 98.56 104 ASP A O 1
ATOM 794 N N . THR A 1 105 ? -11.067 -7.314 1.941 1.00 98.75 105 THR A N 1
ATOM 795 C CA . THR A 1 105 ? -11.434 -7.118 0.534 1.00 98.75 105 THR A CA 1
ATOM 796 C C . THR A 1 105 ? -10.712 -8.083 -0.390 1.00 98.75 105 THR A C 1
ATOM 798 O O . THR A 1 105 ? -9.608 -8.526 -0.100 1.00 98.75 105 THR A O 1
ATOM 801 N N . VAL A 1 106 ? -11.327 -8.372 -1.533 1.00 98.75 106 VAL A N 1
ATOM 802 C CA . VAL A 1 106 ? -10.701 -9.041 -2.687 1.00 98.75 106 VAL A CA 1
ATOM 803 C C . VAL A 1 106 ? -10.502 -8.074 -3.858 1.00 98.75 106 VAL A C 1
ATOM 805 O O . VAL A 1 106 ? -10.102 -8.486 -4.935 1.00 98.75 106 VAL A O 1
ATOM 808 N N . ASP A 1 107 ? -10.810 -6.788 -3.685 1.00 98.50 107 ASP A N 1
ATOM 809 C CA . ASP A 1 107 ? -10.485 -5.737 -4.648 1.00 98.50 107 ASP A CA 1
ATOM 810 C C . ASP A 1 107 ? -9.261 -4.982 -4.138 1.00 98.50 107 ASP A C 1
ATOM 812 O O . ASP A 1 107 ? -9.348 -4.161 -3.221 1.00 98.50 107 ASP A O 1
ATOM 816 N N . SER A 1 108 ? -8.108 -5.243 -4.746 1.00 98.50 108 SER A N 1
ATOM 817 C CA . SER A 1 108 ? -6.905 -4.464 -4.492 1.00 98.50 108 SER A CA 1
ATOM 818 C C . SER A 1 108 ? -6.163 -4.149 -5.784 1.00 98.50 108 SER A C 1
ATOM 820 O O . SER A 1 108 ? -6.336 -4.782 -6.829 1.00 98.50 108 SER A O 1
ATOM 822 N N . VAL A 1 109 ? -5.303 -3.140 -5.716 1.00 98.62 109 VAL A N 1
ATOM 823 C CA . VAL A 1 109 ? -4.238 -2.967 -6.702 1.00 98.62 109 VAL A CA 1
ATOM 824 C C . VAL A 1 109 ? -2.911 -2.997 -5.971 1.00 98.62 109 VAL A C 1
ATOM 826 O O . VAL A 1 109 ? -2.786 -2.430 -4.885 1.00 98.62 109 VAL A O 1
ATOM 829 N N . ARG A 1 110 ? -1.906 -3.639 -6.560 1.00 98.44 110 ARG A N 1
ATOM 830 C CA . ARG A 1 110 ? -0.533 -3.579 -6.060 1.00 98.44 110 ARG A CA 1
ATOM 831 C C . ARG A 1 110 ? 0.323 -2.707 -6.964 1.00 98.44 110 ARG A C 1
ATOM 833 O O . ARG A 1 110 ? 0.165 -2.718 -8.186 1.00 98.44 110 ARG A O 1
ATOM 840 N N . VAL A 1 111 ? 1.241 -1.962 -6.364 1.00 98.50 111 VAL A N 1
ATOM 841 C CA . VAL A 1 111 ? 2.252 -1.180 -7.078 1.00 98.50 111 VAL A CA 1
ATOM 842 C C . VAL A 1 111 ? 3.594 -1.883 -6.968 1.00 98.50 111 VAL A C 1
ATOM 844 O O . VAL A 1 111 ? 4.053 -2.176 -5.866 1.00 98.50 111 VAL A O 1
ATOM 847 N N . LEU A 1 112 ? 4.215 -2.128 -8.119 1.00 98.38 112 LEU A N 1
ATOM 848 C CA . LEU A 1 112 ? 5.512 -2.777 -8.257 1.00 98.38 112 LEU A CA 1
ATOM 849 C C . LEU A 1 112 ? 6.560 -1.751 -8.676 1.00 98.38 112 LEU A C 1
ATOM 851 O O . LEU A 1 112 ? 6.432 -1.115 -9.725 1.00 98.38 112 LEU A O 1
ATOM 855 N N . GLU A 1 113 ? 7.602 -1.610 -7.867 1.00 96.75 113 GLU A N 1
ATOM 856 C CA . GLU A 1 113 ? 8.679 -0.649 -8.078 1.00 96.75 113 GLU A CA 1
ATOM 857 C C . GLU A 1 113 ? 10.026 -1.304 -7.771 1.00 96.75 113 GLU A C 1
ATOM 859 O O . GLU A 1 113 ? 10.158 -2.005 -6.767 1.00 96.75 113 GLU A O 1
ATOM 864 N N . THR A 1 114 ? 11.028 -1.091 -8.634 1.00 95.44 114 THR A N 1
ATOM 865 C CA . THR A 1 114 ? 12.355 -1.708 -8.467 1.00 95.44 114 THR A CA 1
ATOM 866 C C . THR A 1 114 ? 12.868 -1.558 -7.030 1.00 95.44 114 THR A C 1
ATOM 868 O O . THR A 1 114 ? 12.808 -0.463 -6.466 1.00 95.44 114 THR A O 1
ATOM 871 N N . SER A 1 115 ? 13.434 -2.631 -6.470 1.00 94.12 115 SER A N 1
ATOM 872 C CA . SER A 1 115 ? 14.033 -2.737 -5.121 1.00 94.12 115 SER A CA 1
ATOM 873 C C . SER A 1 115 ? 13.070 -2.711 -3.926 1.00 94.12 115 SER A C 1
ATOM 875 O O . SER A 1 115 ? 13.520 -2.885 -2.789 1.00 94.12 115 SER A O 1
ATOM 877 N N . HIS A 1 116 ? 11.766 -2.545 -4.164 1.00 95.56 116 HIS A N 1
ATOM 878 C CA . HIS A 1 116 ? 10.744 -2.502 -3.120 1.00 95.56 116 HIS A CA 1
ATOM 879 C C . HIS A 1 116 ? 9.768 -3.678 -3.280 1.00 95.56 116 HIS A C 1
ATOM 881 O O . HIS A 1 116 ? 9.353 -3.981 -4.403 1.00 95.56 116 HIS A O 1
ATOM 887 N N . PRO A 1 117 ? 9.376 -4.347 -2.184 1.00 97.69 117 PRO A N 1
ATOM 888 C CA . PRO A 1 117 ? 8.216 -5.227 -2.175 1.00 97.69 117 PRO A CA 1
ATOM 889 C C . PRO A 1 117 ? 6.953 -4.498 -2.663 1.00 97.69 117 PRO A C 1
ATOM 891 O O . PRO A 1 117 ? 6.878 -3.269 -2.557 1.00 97.69 117 PRO A O 1
ATOM 894 N N . PRO A 1 118 ? 5.945 -5.234 -3.165 1.00 98.31 118 PRO A N 1
ATOM 895 C CA . PRO A 1 118 ? 4.688 -4.641 -3.594 1.00 98.31 118 PRO A CA 1
ATOM 896 C C . PRO A 1 118 ? 4.027 -3.805 -2.494 1.00 98.31 118 PRO A C 1
ATOM 898 O O . PRO A 1 118 ? 4.015 -4.193 -1.328 1.00 98.31 118 PRO A O 1
ATOM 901 N N . VAL A 1 119 ? 3.424 -2.683 -2.879 1.00 98.56 119 VAL A N 1
ATOM 902 C CA . VAL A 1 119 ? 2.546 -1.899 -1.999 1.00 98.56 119 VAL A CA 1
ATOM 903 C C . VAL A 1 119 ? 1.103 -2.144 -2.411 1.00 98.56 119 VAL A C 1
ATOM 905 O O . VAL A 1 119 ? 0.759 -1.889 -3.566 1.00 98.56 119 VAL A O 1
ATOM 908 N N . TYR A 1 120 ? 0.262 -2.599 -1.485 1.00 98.62 120 TYR A N 1
ATOM 909 C CA . TYR A 1 120 ? -1.160 -2.825 -1.741 1.00 98.62 120 TYR A CA 1
ATOM 910 C C . TYR A 1 120 ? -1.991 -1.577 -1.444 1.00 98.62 120 TYR A C 1
ATOM 912 O O . TYR A 1 120 ? -1.801 -0.908 -0.429 1.00 98.62 120 TYR A O 1
ATOM 920 N N . TYR A 1 121 ? -2.926 -1.293 -2.345 1.00 98.75 121 TYR A N 1
ATOM 921 C CA . TYR A 1 121 ? -3.890 -0.205 -2.279 1.00 98.75 121 TYR A CA 1
ATOM 922 C C . TYR A 1 121 ? -5.302 -0.784 -2.298 1.00 98.75 121 TYR A C 1
ATOM 924 O O . TYR A 1 121 ? -5.711 -1.447 -3.259 1.00 98.75 121 TYR A O 1
ATOM 932 N N . LEU A 1 122 ? -6.049 -0.498 -1.240 1.00 98.81 122 LEU A N 1
ATOM 933 C CA . LEU A 1 122 ? -7.399 -0.999 -1.002 1.00 98.81 122 LEU A CA 1
ATOM 934 C C . LEU A 1 122 ? -8.405 0.133 -1.238 1.00 98.81 122 LEU A C 1
ATOM 936 O O . LEU A 1 122 ? -8.081 1.287 -0.946 1.00 98.81 122 LEU A O 1
ATOM 940 N N . PRO A 1 123 ? -9.597 -0.138 -1.783 1.00 98.50 123 PRO A N 1
ATOM 941 C CA . PRO A 1 123 ? -10.602 0.896 -1.986 1.00 98.50 123 PRO A CA 1
ATOM 942 C C . PRO A 1 123 ? -11.091 1.444 -0.638 1.00 98.50 123 PRO A C 1
ATOM 944 O O . PRO A 1 123 ? -11.067 0.746 0.374 1.00 98.50 123 PRO A O 1
ATOM 947 N N . PHE A 1 124 ? -11.507 2.713 -0.604 1.00 98.06 124 PHE A N 1
ATOM 948 C CA . PHE A 1 124 ? -11.965 3.362 0.634 1.00 98.06 124 PHE A CA 1
ATOM 949 C C . PHE A 1 124 ? -13.108 2.612 1.332 1.00 98.06 124 PHE A C 1
ATOM 951 O O . PHE A 1 124 ? -13.163 2.596 2.558 1.00 98.06 124 PHE A O 1
ATOM 958 N N . ASP A 1 125 ? -14.004 1.998 0.564 1.00 98.00 125 ASP A N 1
ATOM 959 C CA . ASP A 1 125 ? -15.163 1.257 1.067 1.00 98.00 125 ASP A CA 1
ATOM 960 C C . ASP A 1 125 ? -14.814 -0.115 1.665 1.00 98.00 125 ASP A C 1
ATOM 962 O O . ASP A 1 125 ? -15.637 -0.689 2.376 1.00 98.00 125 ASP A O 1
ATOM 966 N N . ALA A 1 126 ? -13.589 -0.613 1.457 1.00 98.44 126 ALA A N 1
ATOM 967 C CA . ALA A 1 126 ? -13.084 -1.791 2.157 1.00 98.44 126 ALA A CA 1
ATOM 968 C C . ALA A 1 126 ? -12.780 -1.510 3.635 1.00 98.44 126 ALA A C 1
ATOM 970 O O . ALA A 1 126 ? -12.666 -2.453 4.416 1.00 98.44 126 ALA A O 1
ATOM 971 N N . PHE A 1 127 ? -12.624 -0.240 4.024 1.00 98.75 127 PHE A N 1
ATOM 972 C CA . PHE A 1 127 ? -12.324 0.143 5.399 1.00 98.75 127 PHE A CA 1
ATOM 973 C C . PHE A 1 127 ? -13.599 0.349 6.211 1.00 98.75 127 PHE A C 1
ATOM 975 O O . PHE A 1 127 ? -14.542 1.007 5.766 1.00 98.75 127 PHE A O 1
ATOM 982 N N . ALA A 1 128 ? -13.613 -0.156 7.445 1.00 97.56 128 ALA A N 1
ATOM 983 C CA . ALA A 1 128 ? -14.738 0.076 8.343 1.00 97.56 128 ALA A CA 1
ATOM 984 C C . ALA A 1 128 ? -14.935 1.588 8.630 1.00 97.56 128 ALA A C 1
ATOM 986 O O . ALA A 1 128 ? -13.960 2.348 8.678 1.00 97.56 128 ALA A O 1
ATOM 987 N N . PRO A 1 129 ? -16.180 2.059 8.851 1.00 97.00 129 PRO A N 1
ATOM 988 C CA . PRO A 1 129 ? -16.448 3.470 9.119 1.00 97.00 129 PRO A CA 1
ATOM 989 C C . PRO A 1 129 ? -15.642 4.017 10.303 1.00 97.00 129 PRO A C 1
ATOM 991 O O . PRO A 1 129 ? -15.570 3.396 11.360 1.00 97.00 129 PRO A O 1
ATOM 994 N N . GLY A 1 130 ? -15.059 5.205 10.131 1.00 97.00 130 GLY A N 1
ATOM 995 C CA . GLY A 1 130 ? -14.266 5.876 11.167 1.00 97.00 130 GLY A CA 1
ATOM 996 C C . GLY A 1 130 ? -12.824 5.377 11.313 1.00 97.00 130 GLY A C 1
ATOM 997 O O . GLY A 1 130 ? -12.075 5.977 12.078 1.00 97.00 130 GLY A O 1
ATOM 998 N N . VAL A 1 131 ? -12.413 4.342 10.569 1.00 98.50 131 VAL A N 1
ATOM 999 C CA . VAL A 1 131 ? -11.027 3.845 10.594 1.00 98.50 131 VAL A CA 1
ATOM 1000 C C . VAL A 1 131 ? -10.050 4.856 10.008 1.00 98.50 131 VAL A C 1
ATOM 1002 O O . VAL A 1 131 ? -8.976 5.073 10.562 1.00 98.50 131 VAL A O 1
ATOM 1005 N N . LEU A 1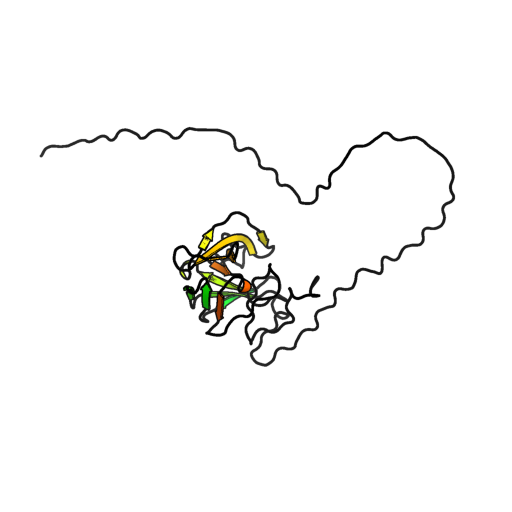 132 ? -10.402 5.454 8.872 1.00 98.69 132 LEU A N 1
ATOM 1006 C CA . LEU A 1 132 ? -9.540 6.387 8.155 1.00 98.69 132 LEU A CA 1
ATOM 1007 C C . LEU A 1 132 ? -9.853 7.819 8.584 1.00 98.69 132 LEU A C 1
ATOM 1009 O O . LEU A 1 132 ? -10.918 8.350 8.262 1.00 98.69 132 LEU A O 1
ATOM 1013 N N . VAL A 1 133 ? -8.911 8.453 9.280 1.00 98.50 133 VAL A N 1
ATOM 1014 C CA . VAL A 1 133 ? -9.027 9.838 9.751 1.00 98.50 133 VAL A CA 1
ATOM 1015 C C . VAL A 1 133 ? -8.051 10.711 8.956 1.00 98.50 133 VAL A C 1
ATOM 1017 O O . VAL A 1 133 ? -6.841 10.538 9.107 1.00 98.50 133 VAL A O 1
ATOM 1020 N N . PRO A 1 134 ? -8.527 11.612 8.073 1.00 97.81 134 PRO A N 1
ATOM 1021 C CA . PRO A 1 134 ? -7.644 12.477 7.297 1.00 97.81 134 PRO A CA 1
ATOM 1022 C C . PRO A 1 134 ? -6.780 13.344 8.212 1.00 97.81 134 PRO A C 1
ATOM 1024 O O . PRO A 1 134 ? -7.278 13.886 9.200 1.00 97.81 134 PRO A O 1
ATOM 1027 N N . VAL A 1 135 ? -5.507 13.510 7.860 1.00 97.94 135 VAL A N 1
ATOM 1028 C CA . VAL A 1 135 ? -4.581 14.385 8.589 1.00 97.94 135 VAL A CA 1
ATOM 1029 C C . VAL A 1 135 ? -3.824 15.306 7.646 1.00 97.94 135 VAL A C 1
ATOM 1031 O O . VAL A 1 135 ? -3.603 14.986 6.477 1.00 97.94 135 VAL A O 1
ATOM 1034 N N . ASP A 1 136 ? -3.397 16.449 8.178 1.00 96.06 136 ASP A N 1
ATOM 1035 C CA . ASP A 1 136 ? -2.663 17.448 7.412 1.00 96.06 136 ASP A CA 1
ATOM 1036 C C . ASP A 1 136 ? -1.307 16.935 6.908 1.00 96.06 136 ASP A C 1
ATOM 1038 O O . ASP A 1 136 ? -0.654 16.049 7.475 1.00 96.06 136 ASP A O 1
ATOM 1042 N N . GLY A 1 137 ? -0.840 17.572 5.838 1.00 93.25 137 GLY A N 1
ATOM 1043 C CA . GLY A 1 137 ? 0.451 17.312 5.222 1.00 93.25 137 GLY A CA 1
ATOM 1044 C C . GLY A 1 137 ? 0.362 16.363 4.033 1.00 93.25 137 GLY A C 1
ATOM 1045 O O . GLY A 1 137 ? -0.481 15.474 3.958 1.00 93.25 137 GLY A O 1
ATOM 1046 N N . ALA A 1 138 ? 1.285 16.555 3.101 1.00 94.31 138 ALA A N 1
ATOM 1047 C CA . ALA A 1 138 ? 1.342 15.810 1.859 1.00 94.31 138 ALA A CA 1
ATOM 1048 C C . ALA A 1 138 ? 2.797 15.605 1.436 1.00 94.31 138 ALA A C 1
ATOM 1050 O O . ALA A 1 138 ? 3.683 16.365 1.835 1.00 94.31 138 ALA A O 1
ATOM 1051 N N . THR A 1 139 ? 3.049 14.582 0.630 1.00 94.75 139 THR A N 1
ATOM 1052 C CA . THR A 1 139 ? 4.363 14.345 0.018 1.00 94.75 139 THR A CA 1
ATOM 1053 C C . THR A 1 139 ? 4.213 14.190 -1.482 1.00 94.75 139 THR A C 1
ATOM 1055 O O . THR A 1 139 ? 3.172 13.767 -1.974 1.00 94.75 139 THR A O 1
ATOM 1058 N N . PHE A 1 140 ? 5.248 14.565 -2.224 1.00 95.38 140 PHE A N 1
ATOM 1059 C CA . PHE A 1 140 ? 5.261 14.423 -3.672 1.00 95.38 140 PHE A CA 1
ATOM 1060 C C . PHE A 1 140 ? 6.058 13.183 -4.074 1.00 95.38 140 PHE A C 1
ATOM 1062 O O . PHE A 1 140 ? 7.179 12.984 -3.606 1.00 95.38 140 PHE A O 1
ATOM 1069 N N . CYS A 1 141 ? 5.489 12.376 -4.966 1.00 94.88 141 CYS A N 1
ATOM 1070 C CA . CYS A 1 141 ? 6.190 11.321 -5.687 1.00 94.88 141 CYS A CA 1
ATOM 1071 C C . CYS A 1 141 ? 6.266 11.701 -7.166 1.00 94.88 141 CYS A C 1
ATOM 1073 O O . CYS A 1 141 ? 5.239 11.998 -7.782 1.00 94.88 141 CYS A O 1
ATOM 1075 N N . GLU A 1 142 ? 7.458 11.608 -7.752 1.00 94.88 142 GLU A N 1
ATOM 1076 C CA . GLU A 1 142 ? 7.726 11.981 -9.141 1.00 94.88 142 GLU A CA 1
ATOM 1077 C C . GLU A 1 142 ? 6.900 11.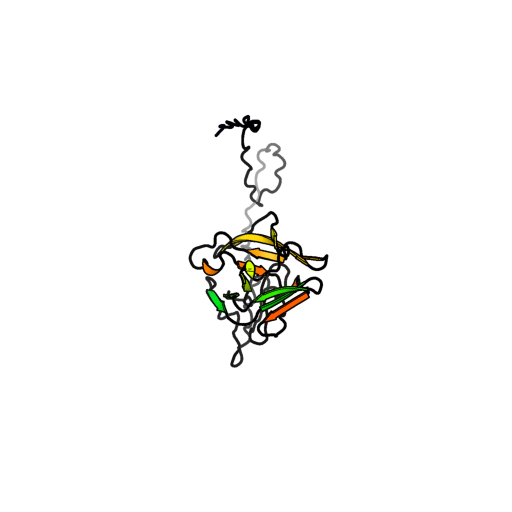185 -10.159 1.00 94.88 142 GLU A C 1
ATOM 1079 O O . GLU A 1 142 ? 6.619 11.681 -11.247 1.00 94.88 142 GLU A O 1
ATOM 1084 N N . TYR A 1 143 ? 6.477 9.969 -9.798 1.00 94.50 143 TYR A N 1
ATOM 1085 C CA . TYR A 1 143 ? 5.635 9.130 -10.650 1.00 94.50 143 TYR A CA 1
ATOM 1086 C C . TYR A 1 143 ? 4.146 9.301 -10.362 1.00 94.50 143 TYR A C 1
ATOM 1088 O O . TYR A 1 143 ? 3.353 9.399 -11.292 1.00 94.50 143 TYR A O 1
ATOM 1096 N N . LYS A 1 144 ? 3.757 9.304 -9.082 1.00 95.31 144 LYS A N 1
ATOM 1097 C CA . LYS A 1 144 ? 2.364 9.074 -8.660 1.00 95.31 144 LYS A CA 1
ATOM 1098 C C . LYS A 1 144 ? 1.604 10.368 -8.350 1.00 95.31 144 LYS A C 1
ATOM 1100 O O . LYS A 1 144 ? 0.378 10.353 -8.375 1.00 95.31 144 LYS A O 1
ATOM 1105 N N . GLY A 1 145 ? 2.309 11.475 -8.103 1.00 96.25 145 GLY A N 1
ATOM 1106 C CA . GLY A 1 145 ? 1.717 12.769 -7.754 1.00 96.25 145 GLY A CA 1
ATOM 1107 C C . GLY A 1 145 ? 1.757 13.063 -6.252 1.00 96.25 145 GLY A C 1
ATOM 1108 O O . GLY A 1 145 ? 2.636 12.579 -5.534 1.00 96.25 145 GLY A O 1
ATOM 1109 N N . MET A 1 146 ? 0.818 13.887 -5.780 1.00 97.19 146 MET A N 1
ATOM 1110 C CA . MET A 1 146 ? 0.718 14.295 -4.372 1.00 97.19 146 MET A CA 1
ATOM 1111 C C . MET A 1 146 ? -0.003 13.232 -3.539 1.00 97.19 146 MET A C 1
ATOM 1113 O O . MET A 1 146 ? -1.151 12.897 -3.822 1.00 97.19 146 MET A O 1
ATOM 1117 N N . ALA A 1 147 ? 0.655 12.724 -2.500 1.00 97.31 147 ALA A N 1
ATOM 1118 C CA . ALA A 1 147 ? 0.073 11.814 -1.523 1.00 97.31 147 ALA A CA 1
ATOM 1119 C C . ALA A 1 147 ? -0.529 12.590 -0.345 1.00 97.31 147 ALA A C 1
ATOM 1121 O O . ALA A 1 147 ? 0.158 13.418 0.257 1.00 97.31 147 ALA A O 1
ATOM 1122 N N . GLY A 1 148 ? -1.778 12.289 0.008 1.00 97.69 148 GLY A N 1
ATOM 1123 C CA . GLY A 1 148 ? -2.400 12.680 1.277 1.00 97.69 148 GLY A CA 1
ATOM 1124 C C . GLY A 1 148 ? -2.297 11.556 2.309 1.00 97.69 148 GLY A C 1
ATOM 1125 O O . GLY A 1 148 ? -2.094 10.399 1.935 1.00 97.69 148 GLY A O 1
ATOM 1126 N N . TYR A 1 149 ? -2.444 11.880 3.594 1.00 98.19 149 TYR A N 1
ATOM 1127 C CA . TYR A 1 149 ? -2.243 10.933 4.694 1.00 98.19 149 TYR A CA 1
ATOM 1128 C C . TYR A 1 149 ? -3.491 10.743 5.557 1.00 98.19 149 TYR A C 1
ATOM 1130 O O . TYR A 1 149 ? -4.327 11.637 5.686 1.00 98.19 149 TYR A O 1
ATOM 1138 N N . PHE A 1 150 ? -3.556 9.573 6.190 1.00 98.62 150 PHE A N 1
ATOM 1139 C CA . PHE A 1 150 ? -4.547 9.216 7.194 1.00 98.62 150 PHE A CA 1
ATOM 1140 C C . PHE A 1 150 ? -3.862 8.716 8.462 1.00 98.62 150 PHE A C 1
ATOM 1142 O O . PHE A 1 150 ? -2.907 7.930 8.403 1.00 98.62 150 PHE A O 1
ATOM 1149 N N . ASP A 1 151 ? -4.404 9.119 9.603 1.00 98.69 151 ASP A N 1
ATOM 1150 C CA . ASP A 1 151 ? -4.325 8.308 10.808 1.00 98.69 151 ASP A CA 1
ATOM 1151 C C . ASP A 1 151 ? -5.284 7.121 10.654 1.00 98.69 151 ASP A C 1
ATOM 1153 O O . ASP A 1 151 ? -6.356 7.241 10.052 1.00 98.69 151 ASP A O 1
ATOM 1157 N N . VAL A 1 152 ? -4.883 5.963 11.177 1.00 98.69 152 VAL A N 1
ATOM 1158 C CA . VAL A 1 152 ? -5.694 4.740 11.149 1.00 98.69 152 VAL A CA 1
ATOM 1159 C C . VAL A 1 152 ? -6.105 4.420 12.578 1.00 98.69 152 VAL A C 1
ATOM 1161 O O . VAL A 1 152 ? -5.242 4.207 13.429 1.00 98.69 152 VAL A O 1
ATOM 1164 N N . ALA A 1 153 ? -7.404 4.420 12.858 1.00 98.50 153 ALA A N 1
ATOM 1165 C CA . ALA A 1 153 ? -7.943 4.295 14.206 1.00 98.50 153 ALA A CA 1
ATOM 1166 C C . ALA A 1 153 ? -8.844 3.062 14.347 1.00 98.50 153 ALA A C 1
ATOM 1168 O O . ALA A 1 153 ? -9.759 2.860 13.554 1.00 98.50 153 ALA A O 1
ATOM 1169 N N . ALA A 1 154 ? -8.613 2.241 15.372 1.00 98.38 154 ALA A N 1
ATOM 1170 C CA . ALA A 1 154 ? -9.470 1.100 15.693 1.00 98.38 154 ALA A CA 1
ATOM 1171 C C . ALA A 1 154 ? -9.218 0.593 17.115 1.00 98.38 154 ALA A C 1
ATOM 1173 O O . ALA A 1 154 ? -8.096 0.648 17.613 1.00 98.38 154 ALA A O 1
ATOM 1174 N N . GLY A 1 155 ? -10.264 0.097 17.784 1.00 96.69 155 GLY A N 1
ATOM 1175 C CA . GLY A 1 155 ? -10.132 -0.519 19.111 1.00 96.69 155 GLY A CA 1
ATOM 1176 C C . GLY A 1 155 ? -9.514 0.389 20.184 1.00 96.69 155 GLY A C 1
ATOM 1177 O O . GLY A 1 155 ? -8.857 -0.104 21.092 1.00 96.69 155 GLY A O 1
ATOM 1178 N N . GLY A 1 156 ? -9.671 1.713 20.064 1.00 96.56 156 GLY A N 1
ATOM 1179 C CA . GLY A 1 156 ? -9.042 2.692 20.959 1.00 96.56 156 GLY A CA 1
ATOM 1180 C C . GLY A 1 156 ? -7.565 2.988 20.664 1.00 96.56 156 GLY A C 1
ATOM 1181 O O . GLY A 1 156 ? -6.977 3.819 21.351 1.00 96.56 156 GLY A O 1
ATOM 1182 N N . LEU A 1 157 ? -6.971 2.358 19.645 1.00 97.88 157 LEU A N 1
ATOM 1183 C CA . LEU A 1 157 ? -5.639 2.683 19.140 1.00 97.88 157 LEU A CA 1
ATOM 1184 C C . LEU A 1 157 ? -5.721 3.651 17.962 1.00 97.88 157 LEU A C 1
ATOM 1186 O O . LEU A 1 157 ? -6.658 3.604 17.165 1.00 97.88 157 LEU A O 1
ATOM 1190 N N . VAL A 1 158 ? -4.694 4.491 17.836 1.00 98.50 158 VAL A N 1
ATOM 1191 C CA . VAL A 1 158 ? -4.474 5.362 16.680 1.00 98.50 158 VAL A CA 1
ATOM 1192 C C . VAL A 1 158 ? -3.055 5.138 16.175 1.00 98.50 158 VAL A C 1
ATOM 1194 O O . VAL A 1 158 ? -2.081 5.437 16.865 1.00 98.50 158 VAL A O 1
ATOM 1197 N N . ALA A 1 159 ? -2.939 4.617 14.959 1.00 98.06 159 ALA A N 1
ATOM 1198 C CA . ALA A 1 159 ? -1.687 4.526 14.233 1.00 98.06 159 ALA A CA 1
ATOM 1199 C C . ALA A 1 159 ? -1.514 5.801 13.395 1.00 98.06 159 ALA A C 1
ATOM 1201 O O . ALA A 1 159 ? -2.122 5.964 12.332 1.00 98.06 159 ALA A O 1
ATOM 1202 N N . SER A 1 160 ? -0.695 6.729 13.893 1.00 97.88 160 SER A N 1
ATOM 1203 C CA . SER A 1 160 ? -0.504 8.029 13.249 1.00 97.88 160 SER A CA 1
ATOM 1204 C C . SER A 1 160 ? 0.148 7.902 11.875 1.00 97.88 160 SER A C 1
ATOM 1206 O O . SER A 1 160 ? 1.132 7.171 11.722 1.00 97.88 160 SER A O 1
ATOM 1208 N N . ARG A 1 161 ? -0.364 8.641 10.883 1.00 97.19 161 ARG A N 1
ATOM 1209 C CA . ARG A 1 161 ? 0.095 8.673 9.481 1.00 97.19 161 ARG A CA 1
ATOM 1210 C C . ARG A 1 161 ? 0.340 7.275 8.906 1.00 97.19 161 ARG A C 1
ATOM 1212 O O . ARG A 1 161 ? 1.327 7.054 8.203 1.00 97.19 161 ARG A O 1
ATOM 1219 N N . ALA A 1 162 ? -0.503 6.315 9.281 1.00 98.06 162 ALA A N 1
ATOM 1220 C CA . ALA A 1 162 ? -0.326 4.911 8.937 1.00 98.06 162 ALA A CA 1
ATOM 1221 C C . ALA A 1 162 ? -0.933 4.533 7.580 1.00 98.06 162 ALA A C 1
ATOM 1223 O O . ALA A 1 162 ? -0.602 3.468 7.059 1.00 98.06 162 ALA A O 1
ATOM 1224 N N . GLY A 1 163 ? -1.755 5.409 6.994 1.00 98.31 163 GLY A N 1
ATOM 1225 C CA . GLY A 1 163 ? -2.276 5.264 5.640 1.00 98.31 163 GLY A CA 1
ATOM 1226 C C . GLY A 1 163 ? -1.956 6.460 4.746 1.00 98.31 163 GLY A C 1
ATOM 1227 O O . GLY A 1 163 ? -1.752 7.577 5.228 1.00 98.31 163 GLY A O 1
ATOM 1228 N N . TRP A 1 164 ? -1.925 6.234 3.434 1.00 98.50 164 TRP A N 1
ATOM 1229 C CA . TRP A 1 164 ? -1.816 7.298 2.432 1.00 98.50 164 TRP A CA 1
ATOM 1230 C C . TRP A 1 164 ? -2.628 6.989 1.176 1.00 98.50 164 TRP A C 1
ATOM 1232 O O . TRP A 1 164 ? -2.914 5.836 0.857 1.00 98.50 164 TRP A O 1
ATOM 1242 N N . THR A 1 165 ? -2.985 8.039 0.443 1.00 98.44 165 THR A N 1
ATOM 1243 C CA . THR A 1 165 ? -3.747 7.968 -0.810 1.00 98.44 165 THR A CA 1
ATOM 1244 C C . THR A 1 165 ? -3.193 8.953 -1.829 1.00 98.44 165 THR A C 1
ATOM 1246 O O . THR A 1 165 ? -2.576 9.950 -1.459 1.00 98.44 165 THR A O 1
ATOM 1249 N N . TYR A 1 166 ? -3.457 8.702 -3.108 1.00 98.00 166 TYR A N 1
ATOM 1250 C CA . TYR A 1 166 ? -3.259 9.671 -4.182 1.00 98.00 166 TYR A CA 1
ATOM 1251 C C . TYR A 1 166 ? -4.643 10.153 -4.647 1.00 98.00 166 TYR A C 1
ATOM 1253 O O . TYR A 1 166 ? -5.291 9.462 -5.435 1.00 98.00 166 TYR A O 1
ATOM 1261 N N . PRO A 1 167 ? -5.146 11.305 -4.157 1.00 95.12 167 PRO A N 1
ATOM 1262 C CA . PRO A 1 167 ? -6.475 11.795 -4.529 1.00 95.12 167 PRO A CA 1
ATOM 1263 C C . PRO A 1 167 ? -6.516 12.261 -5.990 1.00 95.12 167 PRO A C 1
ATOM 1265 O O . PRO A 1 167 ? -7.532 12.111 -6.669 1.00 95.12 167 PRO A O 1
ATOM 1268 N N . GLU A 1 168 ? -5.385 12.757 -6.494 1.00 96.56 168 GLU A N 1
ATOM 1269 C CA . GLU A 1 168 ? -5.177 13.173 -7.878 1.00 96.56 168 GLU A CA 1
ATOM 1270 C C . GLU A 1 168 ? -3.927 12.481 -8.443 1.00 96.56 168 GLU A C 1
ATOM 1272 O O . GLU A 1 168 ? -2.873 13.108 -8.563 1.00 96.56 168 GLU A O 1
ATOM 1277 N N . PRO A 1 169 ? -3.999 11.168 -8.749 1.00 97.06 169 PRO A N 1
ATOM 1278 C CA . PRO A 1 169 ? -2.852 10.461 -9.292 1.00 97.06 169 PRO A CA 1
ATOM 1279 C C . PRO A 1 169 ? -2.459 11.004 -10.665 1.00 97.06 169 PRO A C 1
ATOM 1281 O O . PRO A 1 169 ? -3.321 11.347 -11.483 1.00 97.06 1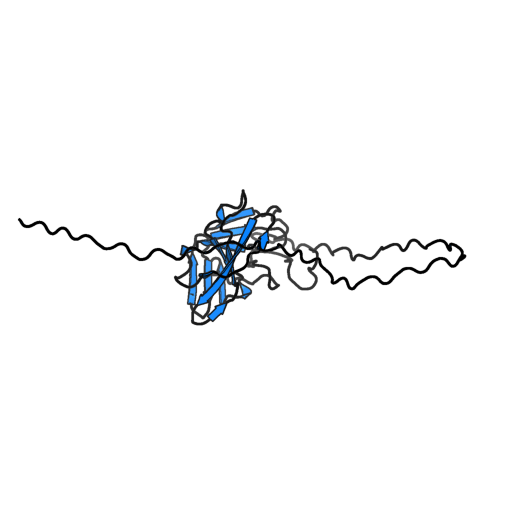69 PRO A O 1
ATOM 1284 N N . SER A 1 170 ? -1.158 11.007 -10.937 1.00 97.31 170 SER A N 1
ATOM 1285 C CA . SER A 1 170 ? -0.606 11.291 -12.263 1.00 97.31 170 SER A CA 1
ATOM 1286 C C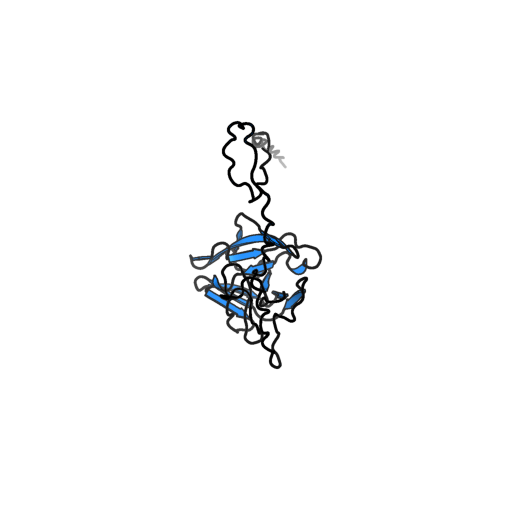 . SER A 1 170 ? -1.072 10.277 -13.318 1.00 97.31 170 SER A C 1
ATOM 1288 O O . SER A 1 170 ? -1.507 9.166 -13.006 1.00 97.31 170 SER A O 1
ATOM 1290 N N . ARG A 1 171 ? -0.910 10.642 -14.597 1.00 96.12 171 ARG A N 1
ATOM 1291 C CA . ARG A 1 171 ? -1.244 9.775 -15.735 1.00 96.12 171 ARG A CA 1
ATOM 1292 C C . ARG A 1 171 ? -0.543 8.413 -15.641 1.00 96.12 171 ARG A C 1
ATOM 1294 O O . ARG A 1 171 ? 0.673 8.364 -15.462 1.00 96.12 171 ARG A O 1
ATOM 1301 N N . GLY A 1 172 ? -1.291 7.328 -15.824 1.00 95.38 172 GLY A N 1
ATOM 1302 C CA . GLY A 1 172 ? -0.820 5.944 -15.684 1.00 95.38 172 GLY A CA 1
ATOM 1303 C C . GLY A 1 172 ? -0.983 5.354 -14.277 1.00 95.38 172 GLY A C 1
ATOM 1304 O O . GLY A 1 172 ? -0.771 4.155 -14.100 1.00 95.38 172 GLY A O 1
ATOM 1305 N N . PHE A 1 173 ? -1.377 6.165 -13.289 1.00 97.81 173 PHE A N 1
ATOM 1306 C CA . PHE A 1 173 ? -1.62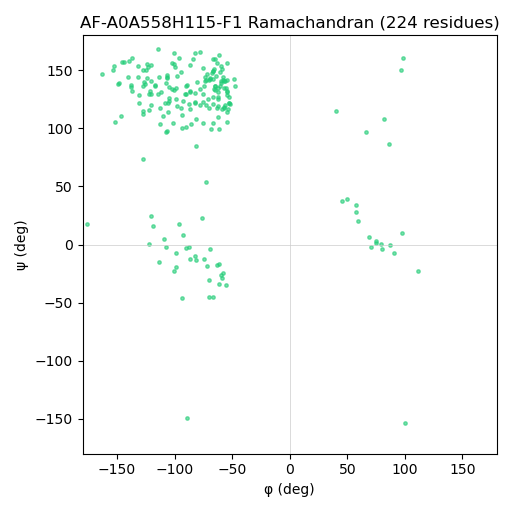7 5.752 -11.903 1.00 97.81 173 PHE A CA 1
ATOM 1307 C C . PHE A 1 173 ? -3.077 6.001 -11.468 1.00 97.81 173 PHE A C 1
ATOM 1309 O O . PHE A 1 173 ? -3.386 5.966 -10.278 1.00 97.81 173 PHE A O 1
ATOM 1316 N N . GLU A 1 174 ? -3.992 6.225 -12.412 1.00 97.94 174 GLU A N 1
ATOM 1317 C CA . GLU A 1 174 ? -5.394 6.564 -12.151 1.00 97.94 174 GLU A CA 1
ATOM 1318 C C . GLU A 1 174 ? -6.112 5.492 -11.324 1.00 97.94 174 GLU A C 1
ATOM 1320 O O . GLU A 1 174 ? -7.004 5.823 -10.551 1.00 97.94 174 GLU A O 1
ATOM 1325 N N . ALA A 1 175 ? -5.688 4.228 -11.425 1.00 97.69 175 ALA A N 1
ATOM 1326 C CA . ALA A 1 175 ? -6.218 3.122 -10.628 1.00 97.69 175 ALA A CA 1
ATOM 1327 C C . ALA A 1 175 ? -5.980 3.278 -9.111 1.00 97.69 175 ALA A C 1
ATOM 1329 O O . ALA A 1 175 ? -6.645 2.605 -8.328 1.00 97.69 175 ALA A O 1
ATOM 1330 N N . LEU A 1 176 ? -5.056 4.154 -8.693 1.00 98.06 176 LEU A N 1
ATOM 1331 C CA . LEU A 1 176 ? -4.818 4.491 -7.282 1.00 98.06 176 LEU A CA 1
ATOM 1332 C C . LEU A 1 176 ? -5.806 5.531 -6.745 1.00 98.06 176 LEU A C 1
ATOM 1334 O O . LEU A 1 176 ? -5.884 5.732 -5.530 1.00 98.06 176 LEU A O 1
ATOM 1338 N N . ARG A 1 177 ? -6.553 6.200 -7.633 1.00 95.50 177 ARG A N 1
ATOM 1339 C CA . ARG A 1 177 ? -7.626 7.111 -7.235 1.00 95.50 177 ARG A CA 1
ATOM 1340 C C . ARG A 1 177 ? -8.606 6.320 -6.376 1.00 95.50 177 ARG A C 1
ATOM 1342 O O . ARG A 1 177 ? -8.860 5.160 -6.671 1.00 95.50 177 ARG A O 1
ATOM 1349 N N . ILE A 1 178 ? -9.133 6.946 -5.326 1.00 95.44 178 ILE A N 1
ATOM 1350 C CA . ILE A 1 178 ? -10.049 6.341 -4.341 1.00 95.44 178 ILE A CA 1
ATOM 1351 C C . ILE A 1 178 ? -9.506 5.117 -3.576 1.00 95.44 178 ILE A C 1
ATOM 1353 O O . ILE A 1 178 ? -10.291 4.352 -3.012 1.00 95.44 178 ILE A O 1
ATOM 1357 N N . ARG A 1 179 ? -8.183 4.928 -3.520 1.00 98.69 179 ARG A N 1
ATOM 1358 C CA . ARG A 1 179 ? -7.570 3.825 -2.770 1.00 98.69 179 ARG A CA 1
ATOM 1359 C C . ARG A 1 179 ? -6.574 4.306 -1.727 1.00 98.69 179 ARG A C 1
ATOM 1361 O O . ARG A 1 179 ? -5.939 5.350 -1.885 1.00 98.69 179 ARG A O 1
ATOM 1368 N N . VAL A 1 180 ? -6.411 3.512 -0.679 1.00 98.75 180 VAL A N 1
ATOM 1369 C CA . VAL A 1 180 ? -5.510 3.758 0.447 1.00 98.75 180 VAL A CA 1
ATOM 1370 C C . VAL A 1 180 ? -4.521 2.610 0.560 1.00 98.75 180 VAL A C 1
ATOM 1372 O O . VAL A 1 180 ? -4.910 1.444 0.533 1.00 98.75 180 VAL A O 1
ATOM 1375 N N . ALA A 1 181 ? -3.245 2.946 0.698 1.00 98.62 181 ALA A N 1
ATOM 1376 C CA . ALA A 1 181 ? -2.209 2.012 1.117 1.00 98.62 181 ALA A CA 1
ATOM 1377 C C . ALA A 1 181 ? -1.889 2.214 2.600 1.00 98.62 181 ALA A C 1
ATOM 1379 O O . ALA A 1 181 ? -2.113 3.296 3.147 1.00 98.62 181 ALA A O 1
ATOM 1380 N N . LEU A 1 182 ? -1.369 1.167 3.241 1.00 98.56 182 LEU A N 1
ATOM 1381 C CA . LEU A 1 182 ? -1.041 1.146 4.665 1.00 98.56 182 LEU A CA 1
ATOM 1382 C C . LEU A 1 182 ? 0.414 0.747 4.888 1.00 98.56 182 LEU A C 1
ATOM 1384 O O . LEU A 1 182 ? 0.975 -0.050 4.132 1.00 98.56 182 LEU A O 1
ATOM 1388 N N . TYR A 1 183 ? 1.000 1.257 5.971 1.00 98.25 183 TYR A N 1
ATOM 1389 C CA . TYR A 1 183 ? 2.293 0.798 6.467 1.00 98.25 183 TYR A CA 1
ATOM 1390 C C . TYR A 1 183 ? 2.076 -0.480 7.289 1.00 98.25 183 TYR A C 1
ATOM 1392 O O . TYR A 1 183 ? 1.571 -0.378 8.410 1.00 98.25 183 TYR A O 1
ATOM 1400 N N . PRO A 1 184 ? 2.464 -1.673 6.795 1.00 97.81 184 PRO A N 1
ATOM 1401 C CA . PRO A 1 184 ? 2.162 -2.933 7.478 1.00 97.81 184 PRO A CA 1
ATOM 1402 C C . PRO A 1 184 ? 2.787 -3.000 8.876 1.00 97.81 184 PRO A C 1
ATOM 1404 O O . PRO A 1 184 ? 2.163 -3.496 9.803 1.00 97.81 184 PRO A O 1
ATOM 1407 N N . GLY A 1 185 ? 3.967 -2.398 9.069 1.00 96.81 185 GLY A N 1
ATOM 1408 C CA . GLY A 1 185 ? 4.636 -2.335 10.374 1.00 96.81 185 GLY A CA 1
ATOM 1409 C C . GLY A 1 185 ? 3.949 -1.441 11.416 1.00 96.81 185 GLY A C 1
ATOM 1410 O O . GLY A 1 185 ? 4.432 -1.357 12.541 1.00 96.81 185 GLY A O 1
ATOM 1411 N N . ARG A 1 186 ? 2.861 -0.742 11.058 1.00 97.75 186 ARG A N 1
ATOM 1412 C CA . ARG A 1 186 ? 2.046 0.066 11.984 1.00 97.75 186 ARG A CA 1
ATOM 1413 C C . ARG A 1 186 ? 0.691 -0.572 12.302 1.00 97.75 186 ARG A C 1
ATOM 1415 O O . ARG A 1 186 ? -0.070 0.022 13.059 1.00 97.75 186 ARG A O 1
ATOM 1422 N N . MET A 1 187 ? 0.383 -1.718 11.699 1.00 98.44 187 MET A N 1
ATOM 1423 C CA . MET A 1 187 ? -0.839 -2.492 11.924 1.00 98.44 187 MET A CA 1
ATOM 1424 C C . MET A 1 187 ? -0.544 -3.665 12.871 1.00 98.44 187 MET A C 1
ATOM 1426 O O . MET A 1 187 ? 0.618 -4.024 13.058 1.00 98.44 187 MET A O 1
ATOM 1430 N N . ASP A 1 188 ? -1.580 -4.291 13.435 1.00 98.38 188 ASP A N 1
ATOM 1431 C CA . ASP A 1 188 ? -1.404 -5.535 14.200 1.00 98.38 188 ASP A CA 1
ATOM 1432 C C . ASP A 1 188 ? -1.046 -6.687 13.249 1.00 98.38 188 ASP A C 1
ATOM 1434 O O . ASP A 1 188 ? -0.136 -7.475 13.506 1.00 98.38 188 ASP A O 1
ATOM 1438 N N . SER A 1 189 ? -1.771 -6.779 12.130 1.00 98.56 189 SER A N 1
ATOM 1439 C CA . SER A 1 189 ? -1.475 -7.710 11.046 1.00 98.56 189 SER A CA 1
ATOM 1440 C C . SER A 1 189 ? -1.987 -7.198 9.704 1.00 98.56 189 SER A C 1
ATOM 1442 O O . SER A 1 189 ? -3.004 -6.507 9.618 1.00 98.56 189 SER A O 1
ATOM 1444 N N . CYS A 1 190 ? -1.277 -7.590 8.651 1.00 98.81 190 CYS A N 1
ATOM 1445 C CA . CYS A 1 190 ? -1.739 -7.542 7.274 1.00 98.81 190 CYS A CA 1
ATOM 1446 C C . CYS A 1 190 ? -1.575 -8.945 6.692 1.00 98.81 190 CYS A C 1
ATOM 1448 O O . CYS A 1 190 ? -0.549 -9.586 6.927 1.00 98.81 190 CYS A O 1
ATOM 1450 N N . GLU A 1 191 ? -2.553 -9.408 5.927 1.00 98.81 191 GLU A N 1
ATOM 1451 C CA . GLU A 1 191 ? -2.541 -10.728 5.303 1.00 98.81 191 GLU A CA 1
ATOM 1452 C C . GLU A 1 191 ? -2.905 -10.623 3.818 1.00 98.81 191 GLU A C 1
ATOM 1454 O O . GLU A 1 191 ? -3.752 -9.809 3.444 1.00 98.81 191 GLU A O 1
ATOM 1459 N N . VAL A 1 192 ? -2.284 -11.464 2.988 1.00 98.69 192 VAL A N 1
ATOM 1460 C CA . VAL A 1 192 ? -2.615 -11.660 1.567 1.00 98.69 192 VAL A CA 1
ATOM 1461 C C . VAL A 1 192 ? -2.948 -13.136 1.366 1.00 98.69 192 VAL A C 1
ATOM 1463 O O . VAL A 1 192 ? -2.095 -13.987 1.595 1.00 98.69 192 VAL A O 1
ATOM 1466 N N . ASP A 1 193 ? -4.188 -13.464 1.000 1.00 98.00 193 ASP A N 1
ATOM 1467 C CA . ASP A 1 193 ? -4.699 -14.844 0.913 1.00 98.00 193 ASP A CA 1
ATOM 1468 C C . ASP A 1 193 ? -4.417 -15.687 2.175 1.00 98.00 193 ASP A C 1
ATOM 1470 O O . ASP A 1 193 ? -4.083 -16.872 2.121 1.00 98.00 193 ASP A O 1
ATOM 1474 N N . GLY A 1 194 ? -4.551 -15.054 3.346 1.00 98.12 194 GLY A N 1
ATOM 1475 C CA . GLY A 1 194 ? -4.285 -15.671 4.651 1.00 98.12 194 GLY A CA 1
ATOM 1476 C C . GLY A 1 194 ? -2.799 -15.837 4.982 1.00 98.12 194 GLY A C 1
ATOM 1477 O O . GLY A 1 194 ? -2.455 -16.400 6.020 1.00 98.12 194 GLY A O 1
ATOM 1478 N N . GLU A 1 195 ? -1.898 -15.361 4.123 1.00 98.50 195 GLU A N 1
ATOM 1479 C CA . GLU A 1 195 ? -0.476 -15.287 4.422 1.00 98.50 195 GLU A CA 1
ATOM 1480 C C . GLU A 1 195 ? -0.137 -13.977 5.135 1.00 98.50 195 GLU A C 1
ATOM 1482 O O . GLU A 1 195 ? -0.331 -12.893 4.587 1.00 98.50 195 GLU A O 1
ATOM 1487 N N . GLN A 1 196 ? 0.425 -14.084 6.338 1.00 98.56 196 GLN A N 1
ATOM 1488 C CA . GLN A 1 196 ? 0.908 -12.946 7.115 1.00 98.56 196 GLN A CA 1
ATOM 1489 C C . GLN A 1 196 ? 2.037 -12.205 6.381 1.00 98.56 196 GLN A C 1
ATOM 1491 O O . GLN A 1 196 ? 3.074 -12.776 6.044 1.00 98.56 196 GLN A O 1
ATOM 1496 N N . VAL A 1 197 ? 1.861 -10.897 6.218 1.00 98.50 197 VAL A N 1
ATOM 1497 C CA . VAL A 1 197 ? 2.836 -9.992 5.610 1.00 98.50 197 VAL A CA 1
ATOM 1498 C C . VAL A 1 197 ? 3.949 -9.663 6.597 1.00 98.50 197 VAL A C 1
ATOM 1500 O O . VAL A 1 197 ? 3.694 -9.267 7.736 1.00 98.50 197 VAL A O 1
ATOM 1503 N N . THR A 1 198 ? 5.191 -9.736 6.121 1.00 98.00 198 THR A N 1
ATOM 1504 C CA . THR A 1 198 ? 6.342 -9.117 6.787 1.00 98.00 198 THR A CA 1
ATOM 1505 C C . THR A 1 198 ? 6.515 -7.684 6.265 1.00 98.00 198 THR A C 1
ATOM 1507 O O . THR A 1 198 ? 6.517 -7.477 5.048 1.00 98.00 198 THR A O 1
ATOM 1510 N N . PRO A 1 199 ? 6.635 -6.665 7.133 1.00 96.88 199 PRO A N 1
ATOM 1511 C CA . PRO A 1 199 ? 6.849 -5.296 6.681 1.00 96.88 199 PRO A CA 1
ATOM 1512 C C . PRO A 1 199 ? 8.245 -5.122 6.077 1.00 96.88 199 PRO A C 1
ATOM 1514 O O . PRO A 1 199 ? 9.221 -5.679 6.575 1.00 96.88 199 PRO A O 1
ATOM 1517 N N . GLN A 1 200 ? 8.348 -4.314 5.023 1.00 94.88 200 GLN A N 1
ATOM 1518 C CA . GLN A 1 200 ? 9.643 -3.837 4.544 1.00 94.88 200 GLN A CA 1
ATOM 1519 C C . GLN A 1 200 ? 10.355 -3.031 5.640 1.00 94.88 200 GLN A C 1
ATOM 1521 O O . GLN A 1 200 ? 9.739 -2.181 6.282 1.00 94.88 200 GLN A O 1
ATOM 1526 N N . ASP A 1 201 ? 11.656 -3.266 5.812 1.00 89.31 201 ASP A N 1
ATOM 1527 C CA . ASP A 1 201 ? 12.466 -2.531 6.782 1.00 89.31 201 ASP A CA 1
ATOM 1528 C C . ASP A 1 201 ? 12.447 -1.015 6.535 1.00 89.31 201 ASP A C 1
ATOM 1530 O O . ASP A 1 201 ? 12.477 -0.530 5.401 1.00 89.31 201 ASP A O 1
ATOM 1534 N N . GLY A 1 202 ? 12.475 -0.259 7.633 1.00 84.38 202 GLY A N 1
ATOM 1535 C CA . GLY A 1 202 ? 12.479 1.200 7.637 1.00 84.38 202 GLY A CA 1
ATOM 1536 C C . GLY A 1 202 ? 11.097 1.819 7.866 1.00 84.38 202 GLY A C 1
ATOM 1537 O O . GLY A 1 202 ? 10.055 1.210 7.673 1.00 84.38 202 GLY A O 1
ATOM 1538 N N . ASN A 1 203 ? 11.086 3.088 8.281 1.00 77.38 203 ASN A N 1
ATOM 1539 C CA . ASN A 1 203 ? 9.857 3.761 8.735 1.00 77.38 203 ASN A CA 1
ATOM 1540 C C . ASN A 1 203 ? 9.079 4.484 7.625 1.00 77.38 203 ASN A C 1
ATOM 1542 O O . ASN A 1 203 ? 8.028 5.071 7.895 1.00 77.38 203 ASN A O 1
ATOM 1546 N N . PHE A 1 204 ? 9.622 4.487 6.406 1.00 79.25 204 PHE A N 1
ATOM 1547 C CA . PHE A 1 204 ? 9.119 5.265 5.271 1.00 79.25 204 PHE A CA 1
ATOM 1548 C C . PHE A 1 204 ? 8.566 4.400 4.141 1.00 79.25 204 PHE A C 1
ATOM 1550 O O . PHE A 1 204 ? 7.875 4.926 3.268 1.00 79.25 204 PHE A O 1
ATOM 1557 N N . TYR A 1 205 ? 8.859 3.098 4.142 1.00 86.31 205 TYR A N 1
ATOM 1558 C CA . TYR A 1 205 ? 8.484 2.210 3.053 1.00 86.31 205 TYR A CA 1
ATOM 1559 C C . TYR A 1 205 ? 7.219 1.427 3.384 1.00 86.31 205 TYR A C 1
ATOM 1561 O O . TYR A 1 205 ? 7.046 0.901 4.478 1.00 86.31 205 TYR A O 1
ATOM 1569 N N . GLY A 1 206 ? 6.325 1.373 2.404 1.00 93.31 206 GLY A N 1
ATOM 1570 C CA . GLY A 1 206 ? 5.033 0.707 2.491 1.00 93.31 206 GLY A CA 1
ATOM 1571 C C . GLY A 1 206 ? 5.018 -0.712 1.939 1.00 93.31 206 GLY A C 1
ATOM 1572 O O . GLY A 1 206 ? 3.945 -1.165 1.569 1.00 93.31 206 GLY A O 1
ATOM 1573 N N . GLY A 1 207 ? 6.175 -1.361 1.769 1.00 97.31 207 GLY A N 1
ATOM 1574 C CA . GLY A 1 207 ? 6.287 -2.648 1.081 1.00 97.31 207 GLY A CA 1
ATOM 1575 C C . GLY A 1 207 ? 5.777 -3.822 1.916 1.00 97.31 207 GLY A C 1
ATOM 1576 O O . GLY A 1 207 ? 6.067 -3.922 3.110 1.00 97.31 207 GLY A O 1
ATOM 1577 N N . TRP A 1 208 ? 5.021 -4.708 1.270 1.00 98.25 208 TRP A N 1
ATOM 1578 C CA . TRP A 1 208 ? 4.435 -5.916 1.846 1.00 98.25 208 TRP A CA 1
ATOM 1579 C C . TRP A 1 208 ? 5.223 -7.127 1.339 1.00 98.25 208 TRP A C 1
ATOM 1581 O O . TRP A 1 208 ? 5.223 -7.412 0.140 1.00 98.25 208 TRP A O 1
ATOM 1591 N N . ILE A 1 209 ? 5.926 -7.822 2.235 1.00 98.19 209 ILE A N 1
ATOM 1592 C CA . ILE A 1 209 ? 6.718 -9.009 1.898 1.00 98.19 209 ILE A CA 1
ATOM 1593 C C . ILE A 1 209 ? 5.905 -10.262 2.225 1.00 98.19 209 ILE A C 1
ATOM 1595 O O . ILE A 1 209 ? 5.566 -10.511 3.381 1.00 98.19 209 ILE A O 1
ATOM 1599 N N . THR A 1 210 ? 5.645 -11.057 1.194 1.00 98.06 210 THR A N 1
ATOM 1600 C CA . THR A 1 210 ? 5.123 -12.429 1.253 1.00 98.06 210 THR A CA 1
ATOM 1601 C C . THR A 1 210 ? 6.191 -13.396 0.726 1.00 98.06 210 THR A C 1
ATOM 1603 O O . THR A 1 210 ? 7.185 -12.978 0.128 1.00 98.06 210 THR A O 1
ATOM 1606 N N . ARG A 1 211 ? 6.012 -14.703 0.917 1.00 96.75 211 ARG A N 1
ATOM 1607 C CA . ARG A 1 211 ? 6.954 -15.789 0.588 1.00 96.75 211 ARG A CA 1
ATOM 1608 C C . ARG A 1 211 ? 7.355 -15.848 -0.883 1.00 96.75 211 ARG A C 1
ATOM 1610 O O . ARG A 1 211 ? 8.399 -16.401 -1.222 1.00 96.75 211 ARG A O 1
ATOM 1617 N N . ASN A 1 212 ? 6.510 -15.313 -1.760 1.00 96.62 212 ASN A N 1
ATOM 1618 C CA . ASN A 1 212 ? 6.763 -15.235 -3.191 1.00 96.62 212 ASN A CA 1
ATOM 1619 C C . ASN A 1 212 ? 7.533 -13.971 -3.600 1.00 96.62 212 ASN A C 1
ATOM 1621 O O . ASN A 1 212 ? 7.844 -13.832 -4.775 1.00 96.62 212 ASN A O 1
ATOM 1625 N N . ILE A 1 213 ? 7.859 -13.059 -2.683 1.00 97.50 213 ILE A N 1
ATOM 1626 C CA . ILE A 1 213 ? 8.580 -11.821 -2.989 1.00 97.50 213 ILE A CA 1
ATOM 1627 C C . ILE A 1 213 ? 10.017 -11.939 -2.494 1.00 97.50 213 ILE A C 1
ATOM 1629 O O . ILE A 1 213 ? 10.266 -12.129 -1.305 1.00 97.50 213 ILE A O 1
ATOM 1633 N N . VAL A 1 214 ? 10.976 -11.790 -3.405 1.00 96.69 214 VAL A N 1
ATOM 1634 C CA . VAL A 1 214 ? 12.399 -12.002 -3.123 1.00 96.69 214 VAL A CA 1
ATOM 1635 C C . VAL A 1 214 ? 13.197 -10.720 -3.310 1.00 96.69 214 VAL A C 1
ATOM 1637 O O . VAL A 1 214 ? 13.021 -9.963 -4.268 1.00 96.69 214 VAL A O 1
ATOM 1640 N N . GLY A 1 215 ? 14.087 -10.485 -2.350 1.00 92.75 215 GLY A N 1
ATOM 1641 C CA . GLY A 1 215 ? 14.939 -9.312 -2.263 1.00 92.75 215 GLY A CA 1
ATOM 1642 C C . GLY A 1 215 ? 16.292 -9.442 -2.987 1.00 92.75 215 GLY A C 1
ATOM 1643 O O . GLY A 1 215 ? 16.411 -10.123 -4.008 1.00 92.75 215 GLY A O 1
ATOM 1644 N N . PRO A 1 216 ? 17.336 -8.763 -2.475 1.00 92.94 216 PRO A N 1
ATOM 1645 C CA . PRO A 1 216 ? 17.337 -7.969 -1.244 1.00 92.94 216 PRO A CA 1
ATOM 1646 C C . PRO A 1 216 ? 16.447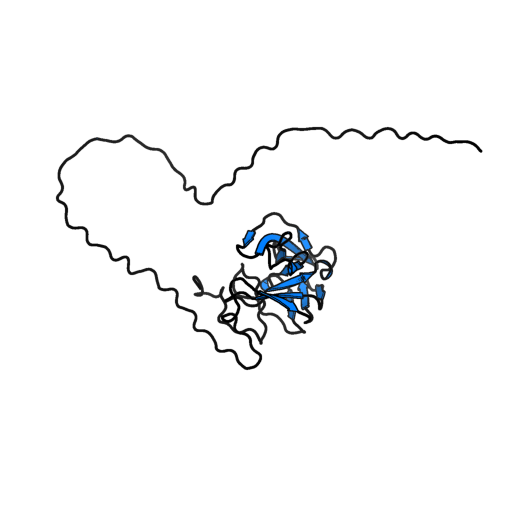 -6.725 -1.372 1.00 92.94 216 PRO A C 1
ATOM 1648 O O . PRO A 1 216 ? 16.285 -6.190 -2.468 1.00 92.94 216 PRO A O 1
ATOM 1651 N N . PHE A 1 217 ? 15.864 -6.278 -0.263 1.00 92.62 217 PHE A N 1
ATOM 1652 C CA . PHE A 1 217 ? 14.959 -5.128 -0.232 1.00 92.62 217 PHE A CA 1
ATOM 1653 C C . PHE A 1 217 ? 15.700 -3.874 0.213 1.00 92.62 217 PHE A C 1
ATOM 1655 O O . PHE A 1 217 ? 16.580 -3.934 1.073 1.00 92.62 217 PHE A O 1
ATOM 1662 N N . LYS A 1 218 ? 15.329 -2.723 -0.344 1.00 88.38 218 LYS A N 1
ATOM 1663 C CA . LYS A 1 218 ? 15.772 -1.432 0.189 1.00 88.38 218 LYS A CA 1
ATOM 1664 C C . LYS A 1 218 ? 15.170 -1.195 1.582 1.00 88.38 218 LYS A C 1
ATOM 1666 O O . LYS A 1 218 ? 14.061 -1.644 1.846 1.00 88.38 218 LYS A O 1
ATOM 1671 N N . GLY A 1 219 ? 15.868 -0.472 2.453 1.00 82.44 219 GLY A N 1
ATOM 1672 C CA . GLY A 1 219 ? 15.371 -0.059 3.774 1.00 82.44 219 GLY A CA 1
ATOM 1673 C C . GLY A 1 219 ? 16.061 -0.732 4.961 1.00 82.44 219 GLY A C 1
ATOM 1674 O O . GLY A 1 219 ? 16.137 -0.127 6.029 1.00 82.44 219 GLY A O 1
ATOM 1675 N N . ALA A 1 220 ? 16.662 -1.907 4.757 1.00 79.19 220 ALA A N 1
ATOM 1676 C CA . ALA A 1 220 ? 17.516 -2.551 5.752 1.00 79.19 220 ALA A CA 1
ATOM 1677 C C . ALA A 1 220 ? 18.813 -1.742 6.003 1.00 79.19 220 ALA A C 1
ATOM 1679 O O . ALA A 1 220 ? 19.220 -0.947 5.137 1.00 79.19 220 ALA A O 1
ATOM 1680 N N . PRO A 1 221 ? 19.501 -1.947 7.146 1.00 74.00 221 PRO A N 1
ATOM 1681 C CA . PRO A 1 221 ? 20.840 -1.402 7.370 1.00 74.00 221 PRO A CA 1
ATOM 1682 C C . PRO A 1 221 ? 21.768 -1.685 6.174 1.00 74.00 221 PRO A C 1
ATOM 1684 O O . PRO A 1 221 ? 21.670 -2.731 5.539 1.00 74.00 221 PRO A O 1
ATOM 1687 N N . ASP A 1 222 ? 22.633 -0.730 5.831 1.00 75.69 222 ASP A N 1
ATOM 1688 C CA . ASP A 1 222 ? 23.583 -0.788 4.700 1.00 75.69 222 ASP A CA 1
ATOM 1689 C C . ASP A 1 222 ? 22.995 -0.753 3.274 1.00 75.69 222 ASP A C 1
ATOM 1691 O O . ASP A 1 222 ? 23.741 -0.828 2.295 1.00 75.69 222 ASP A O 1
ATOM 1695 N N . THR A 1 223 ? 21.683 -0.548 3.120 1.00 74.25 223 THR A N 1
ATOM 1696 C CA . THR A 1 223 ? 21.035 -0.379 1.796 1.00 74.25 223 THR A CA 1
ATOM 1697 C C . THR A 1 223 ? 20.921 1.086 1.345 1.00 74.25 223 THR A C 1
ATOM 1699 O O . THR A 1 223 ? 20.291 1.405 0.332 1.00 74.25 223 THR A O 1
ATOM 1702 N N . ALA A 1 224 ? 21.544 2.007 2.088 1.00 65.06 224 ALA A N 1
ATOM 1703 C CA . ALA A 1 224 ? 21.559 3.430 1.770 1.00 65.06 224 ALA A CA 1
ATOM 1704 C C . ALA A 1 224 ? 22.285 3.683 0.432 1.00 65.06 224 ALA A C 1
ATOM 1706 O O . ALA A 1 224 ? 23.478 3.418 0.293 1.00 65.06 224 ALA A O 1
ATOM 1707 N N . GLY A 1 225 ? 21.561 4.208 -0.560 1.00 65.06 225 GLY A N 1
ATOM 1708 C CA . GLY A 1 225 ? 22.093 4.505 -1.898 1.00 65.06 225 GLY A CA 1
ATOM 1709 C C . GLY A 1 225 ? 21.826 3.438 -2.968 1.00 65.06 225 GLY A C 1
ATOM 1710 O O . GLY A 1 225 ? 22.405 3.533 -4.054 1.00 65.06 225 GLY A O 1
ATOM 1711 N N . TRP A 1 226 ? 20.985 2.440 -2.672 1.00 74.25 226 TRP A N 1
ATOM 1712 C CA . TRP A 1 226 ? 20.382 1.551 -3.675 1.00 74.25 226 TRP A CA 1
ATOM 1713 C C . TRP A 1 226 ? 19.276 2.242 -4.477 1.00 74.25 226 TRP A C 1
ATOM 1715 O O . TRP A 1 226 ? 18.517 3.057 -3.889 1.00 74.25 226 TRP A O 1
#

Foldseek 3Di:
DDDDDDDDDDDDDDDDDDDDDDDDDDDPPDDDDDDDDDDDDDDDDDDDDPDDPPPPPDDPDQPDDPWDDADPLADELQPADPVKAKAWFQWWKWFAALRDTQFTGRTWIWIRHRQFAIWIWAAPVRGDPPQWAWDDDWDQDPQWGIKTFTFGDDNNDTQPRFKIARCPTDPNNCVRHRIITGQQVSTPFIDTNNFTWDGDAADPGRHTDDPRYGHPHARDPSNPPD

Mean predicted aligned error: 14.0 Å